Protein AF-0000000079810543 (afdb_homodimer)

Structure (mmCIF, N/CA/C/O backbone):
data_AF-0000000079810543-model_v1
#
loop_
_entity.id
_entity.type
_entity.pdbx_description
1 polymer 'Hemerythrin HHE cation binding domain-containing protein'
#
loop_
_atom_site.group_PDB
_atom_site.id
_atom_site.type_symbol
_atom_site.label_atom_id
_atom_site.label_alt_id
_atom_site.label_comp_id
_atom_site.label_asym_id
_atom_site.label_entity_id
_atom_site.label_seq_id
_atom_site.pdbx_PDB_ins_code
_atom_site.Cartn_x
_atom_site.Cartn_y
_atom_site.Cartn_z
_atom_site.occupancy
_atom_site.B_iso_or_equiv
_atom_site.auth_seq_id
_atom_site.auth_comp_id
_atom_site.auth_asym_id
_atom_site.auth_atom_id
_atom_site.pdbx_PDB_model_num
ATOM 1 N N . MET A 1 1 ? 8.133 -15.977 -40.5 1 25.75 1 MET A N 1
ATOM 2 C CA . MET A 1 1 ? 7.738 -16.891 -39.438 1 25.75 1 MET A CA 1
ATOM 3 C C . MET A 1 1 ? 7.184 -16.109 -38.25 1 25.75 1 MET A C 1
ATOM 5 O O . MET A 1 1 ? 7.871 -15.266 -37.688 1 25.75 1 MET A O 1
ATOM 9 N N . GLN A 1 2 ? 5.98 -15.594 -38.312 1 29 2 GLN A N 1
ATOM 10 C CA . GLN A 1 2 ? 5.312 -14.727 -37.344 1 29 2 GLN A CA 1
ATOM 11 C C . GLN A 1 2 ? 5.449 -15.266 -35.938 1 29 2 GLN A C 1
ATOM 13 O O . GLN A 1 2 ? 4.98 -16.375 -35.625 1 29 2 GLN A O 1
ATOM 18 N N . VAL A 1 3 ? 6.645 -15.227 -35.312 1 36.94 3 VAL A N 1
ATOM 19 C CA . VAL A 1 3 ? 6.832 -15.844 -34 1 36.94 3 VAL A CA 1
ATOM 20 C C . VAL A 1 3 ? 5.645 -15.508 -33.094 1 36.94 3 VAL A C 1
ATOM 22 O O . VAL A 1 3 ? 5.34 -14.336 -32.875 1 36.94 3 VAL A O 1
ATOM 25 N N . SER A 1 4 ? 4.465 -16.062 -33.344 1 38.56 4 SER A N 1
ATOM 26 C CA . SER A 1 4 ? 3.279 -15.969 -32.5 1 38.56 4 SER A CA 1
ATOM 27 C C . SER A 1 4 ? 3.662 -15.805 -31.031 1 38.56 4 SER A C 1
ATOM 29 O O . SER A 1 4 ? 4.199 -16.719 -30.406 1 38.56 4 SER A O 1
ATOM 31 N N . SER A 1 5 ? 4.219 -14.688 -30.688 1 40.81 5 SER A N 1
ATOM 32 C CA . SER A 1 5 ? 4.793 -14.453 -29.359 1 40.81 5 SER A CA 1
ATOM 33 C C . SER A 1 5 ? 3.826 -14.875 -28.266 1 40.81 5 SER A C 1
ATOM 35 O O . SER A 1 5 ? 2.775 -14.258 -28.078 1 40.81 5 SER A O 1
ATOM 37 N N . SER A 1 6 ? 3.17 -16.141 -28.234 1 45.88 6 SER A N 1
ATOM 38 C CA . SER A 1 6 ? 2.375 -16.781 -27.188 1 45.88 6 SER A CA 1
ATOM 39 C C . SER A 1 6 ? 2.602 -16.109 -25.828 1 45.88 6 SER A C 1
ATOM 41 O O . SER A 1 6 ? 3.744 -15.883 -25.438 1 45.88 6 SER A O 1
ATOM 43 N N . PRO A 1 7 ? 1.652 -15.391 -25.344 1 54.84 7 PRO A N 1
ATOM 44 C CA . PRO A 1 7 ? 1.904 -14.734 -24.047 1 54.84 7 PRO A CA 1
ATOM 45 C C . PRO A 1 7 ? 2.684 -15.625 -23.078 1 54.84 7 PRO A C 1
ATOM 47 O O . PRO A 1 7 ? 2.385 -16.812 -22.953 1 54.84 7 PRO A O 1
ATOM 50 N N . PRO A 1 8 ? 3.939 -15.281 -22.531 1 76.5 8 PRO A N 1
ATOM 51 C CA . PRO A 1 8 ? 4.934 -16.047 -21.781 1 76.5 8 PRO A CA 1
ATOM 52 C C . PRO A 1 8 ? 4.34 -16.766 -20.578 1 76.5 8 PRO A C 1
ATOM 54 O O . PRO A 1 8 ? 3.303 -16.344 -20.047 1 76.5 8 PRO A O 1
ATOM 57 N N . PHE A 1 9 ? 4.281 -18.188 -20.469 1 85.25 9 PHE A N 1
ATOM 58 C CA . PHE A 1 9 ? 3.863 -19.141 -19.453 1 85.25 9 PHE A CA 1
ATOM 59 C C . PHE A 1 9 ? 3.807 -18.469 -18.078 1 85.25 9 PHE A C 1
ATOM 61 O O . PHE A 1 9 ? 2.811 -18.578 -17.359 1 85.25 9 PHE A O 1
ATOM 68 N N . PHE A 1 10 ? 4.691 -17.609 -17.891 1 91.5 10 PHE A N 1
ATOM 69 C CA . PHE A 1 10 ? 4.746 -16.922 -16.594 1 91.5 10 PHE A CA 1
ATOM 70 C C . PHE A 1 10 ? 3.621 -15.906 -16.484 1 91.5 10 PHE A C 1
ATOM 72 O O . PHE A 1 10 ? 2.92 -15.859 -15.461 1 91.5 10 PHE A O 1
ATOM 79 N N . GLU A 1 11 ? 3.412 -15.109 -17.5 1 91.19 11 GLU A N 1
ATOM 80 C CA . GLU A 1 11 ? 2.42 -14.039 -17.469 1 91.19 11 GLU A CA 1
ATOM 81 C C . GLU A 1 11 ? 1.011 -14.594 -17.281 1 91.19 11 GLU A C 1
ATOM 83 O O . GLU A 1 11 ? 0.208 -14.039 -16.531 1 91.19 11 GLU A O 1
ATOM 88 N N . HIS A 1 12 ? 0.792 -15.68 -17.922 1 90.5 12 HIS A N 1
ATOM 89 C CA . HIS A 1 12 ? -0.523 -16.297 -17.797 1 90.5 12 HIS A CA 1
ATOM 90 C C . HIS A 1 12 ? -0.781 -16.797 -16.375 1 90.5 12 HIS A C 1
ATOM 92 O O . HIS A 1 12 ? -1.847 -16.531 -15.82 1 90.5 12 HIS A O 1
ATOM 98 N N . GLN A 1 13 ? 0.194 -17.453 -15.867 1 92.62 13 GLN A N 1
ATOM 99 C CA . GLN A 1 13 ? 0.07 -17.953 -14.5 1 92.62 13 GLN A CA 1
ATOM 100 C C . GLN A 1 13 ? -0.089 -16.797 -13.516 1 92.62 13 GLN A C 1
ATOM 102 O O . GLN A 1 13 ? -0.935 -16.844 -12.617 1 92.62 13 GLN A O 1
ATOM 107 N N . HIS A 1 14 ? 0.666 -15.773 -13.703 1 96.88 14 HIS A N 1
ATOM 108 C CA . HIS A 1 14 ? 0.63 -14.641 -12.781 1 96.88 14 HIS A CA 1
ATOM 109 C C . HIS A 1 14 ? -0.689 -13.883 -12.891 1 96.88 14 HIS A C 1
ATOM 111 O O . HIS A 1 14 ? -1.229 -13.422 -11.883 1 96.88 14 HIS A O 1
ATOM 117 N N . GLU A 1 15 ? -1.199 -13.75 -14.102 1 95.12 15 GLU A N 1
ATOM 118 C CA . GLU A 1 15 ? -2.486 -13.086 -14.297 1 95.12 15 GLU A CA 1
ATOM 119 C C . GLU A 1 15 ? -3.6 -13.812 -13.547 1 95.12 15 GLU A C 1
ATOM 121 O O . GLU A 1 15 ? -4.473 -13.18 -12.953 1 95.12 15 GLU A O 1
ATOM 126 N N . ARG A 1 16 ? -3.57 -15.102 -13.602 1 95.19 16 ARG A N 1
ATOM 127 C CA . ARG A 1 16 ? -4.57 -15.906 -12.898 1 95.19 16 ARG A CA 1
ATOM 128 C C . ARG A 1 16 ? -4.469 -15.711 -11.391 1 95.19 16 ARG A C 1
ATOM 130 O O . ARG A 1 16 ? -5.48 -15.508 -10.719 1 95.19 16 ARG A O 1
ATOM 137 N N . LEU A 1 17 ? -3.293 -15.781 -10.875 1 97.88 17 LEU A N 1
ATOM 138 C CA . LEU A 1 17 ? -3.076 -15.602 -9.445 1 97.88 17 LEU A CA 1
ATOM 139 C C . LEU A 1 17 ? -3.486 -14.203 -9.008 1 97.88 17 LEU A C 1
ATOM 141 O O . LEU A 1 17 ? -4.098 -14.031 -7.949 1 97.88 17 LEU A O 1
ATOM 145 N N . GLU A 1 18 ? -3.129 -13.227 -9.852 1 97.69 18 GLU A N 1
ATOM 146 C CA . GLU A 1 18 ? -3.482 -11.844 -9.539 1 97.69 18 GLU A CA 1
ATOM 147 C C . GLU A 1 18 ? -4.996 -11.656 -9.516 1 97.69 18 GLU A C 1
ATOM 149 O O . GLU A 1 18 ? 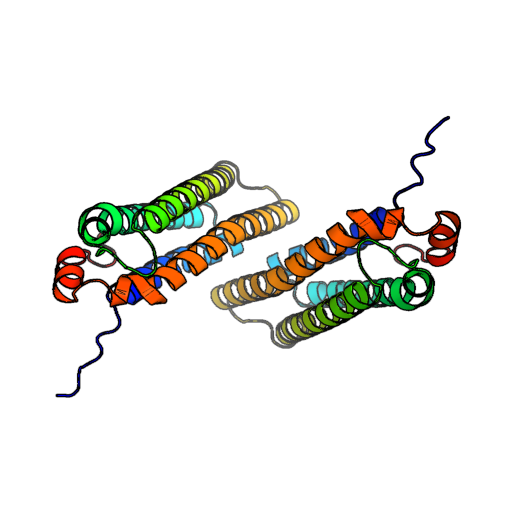-5.527 -10.945 -8.664 1 97.69 18 GLU A O 1
ATOM 154 N N . ALA A 1 19 ? -5.691 -12.281 -10.43 1 97.94 19 ALA A N 1
ATOM 155 C CA . ALA A 1 19 ? -7.148 -12.172 -10.492 1 97.94 19 ALA A CA 1
ATOM 156 C C . ALA A 1 19 ? -7.797 -12.805 -9.266 1 97.94 19 ALA A C 1
ATOM 158 O O . ALA A 1 19 ? -8.781 -12.281 -8.734 1 97.94 19 ALA A O 1
ATOM 159 N N . GLN A 1 20 ? -7.277 -13.938 -8.828 1 98.44 20 GLN A N 1
ATOM 160 C CA . GLN A 1 20 ? -7.785 -14.602 -7.633 1 98.44 20 GLN A CA 1
ATOM 161 C C . GLN A 1 20 ? -7.613 -13.727 -6.395 1 98.44 20 GLN A C 1
ATOM 163 O O . GLN A 1 20 ? -8.539 -13.586 -5.594 1 98.44 20 GLN A O 1
ATOM 168 N N . LEU A 1 21 ? -6.43 -13.156 -6.285 1 98.75 21 LEU A N 1
ATOM 169 C CA . LEU A 1 21 ? -6.172 -12.297 -5.137 1 98.75 21 LEU A CA 1
ATOM 170 C C . LEU A 1 21 ? -7.059 -11.055 -5.176 1 98.75 21 LEU A C 1
ATOM 172 O O . LEU A 1 21 ? -7.562 -10.617 -4.141 1 98.75 21 LEU A O 1
ATOM 176 N N . HIS A 1 22 ? -7.223 -10.531 -6.367 1 98.56 22 HIS A N 1
ATOM 177 C CA . HIS A 1 22 ? -8.086 -9.367 -6.535 1 98.56 22 HIS A CA 1
ATOM 178 C C . HIS A 1 22 ? -9.523 -9.688 -6.113 1 98.56 22 HIS A C 1
ATOM 180 O O . HIS A 1 22 ? -10.164 -8.883 -5.434 1 98.56 22 HIS A O 1
ATOM 186 N N . ALA A 1 23 ? -10.023 -10.844 -6.484 1 98.69 23 ALA A N 1
ATOM 187 C CA . ALA A 1 23 ? -11.367 -11.25 -6.098 1 98.69 23 ALA A CA 1
ATOM 188 C C . ALA A 1 23 ? -11.5 -11.367 -4.582 1 98.69 23 ALA A C 1
ATOM 190 O O . ALA A 1 23 ? -12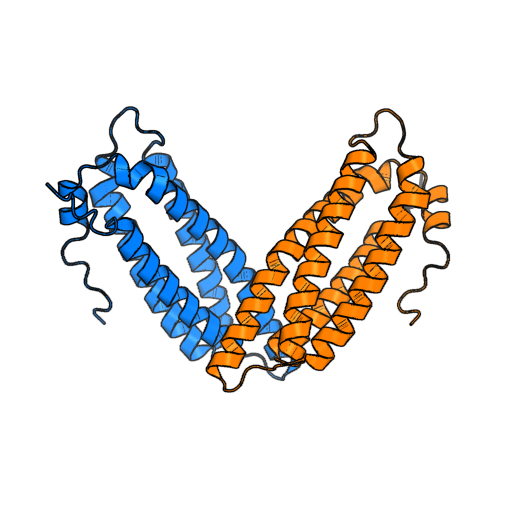.516 -10.977 -4.004 1 98.69 23 ALA A O 1
ATOM 191 N N . HIS A 1 24 ? -10.5 -11.906 -3.98 1 98.88 24 HIS A N 1
ATOM 192 C CA . HIS A 1 24 ? -10.453 -11.953 -2.523 1 98.88 24 HIS A CA 1
ATOM 193 C C . HIS A 1 24 ? -10.539 -10.555 -1.925 1 98.88 24 HIS A C 1
ATOM 195 O O . HIS A 1 24 ? -11.312 -10.32 -0.992 1 98.88 24 HIS A O 1
ATOM 201 N N . LEU A 1 25 ? -9.797 -9.625 -2.434 1 98.88 25 LEU A N 1
ATOM 202 C CA . LEU A 1 25 ? -9.75 -8.273 -1.879 1 98.88 25 LEU A CA 1
ATOM 203 C C . LEU A 1 25 ? -11.102 -7.582 -2.02 1 98.88 25 LEU A C 1
ATOM 205 O O . LEU A 1 25 ? -11.508 -6.816 -1.141 1 98.88 25 LEU A O 1
ATOM 209 N N . LEU A 1 26 ? -11.758 -7.879 -3.092 1 98.81 26 LEU A N 1
ATOM 210 C CA . LEU A 1 26 ? -13.094 -7.309 -3.256 1 98.81 26 LEU A CA 1
ATOM 211 C C . LEU A 1 26 ? -14.047 -7.844 -2.191 1 98.81 26 LEU A C 1
ATOM 213 O O . LEU A 1 26 ? -14.906 -7.109 -1.695 1 98.81 26 LEU A O 1
ATOM 217 N N . ASP A 1 27 ? -13.898 -9.102 -1.858 1 98.81 27 ASP A N 1
ATOM 218 C CA . ASP A 1 27 ? -14.703 -9.648 -0.772 1 98.81 27 ASP A CA 1
ATOM 219 C C . ASP A 1 27 ? -14.359 -8.992 0.56 1 98.81 27 ASP A C 1
ATOM 221 O O . ASP A 1 27 ? -15.234 -8.758 1.391 1 98.81 27 ASP A O 1
ATOM 225 N N . VAL A 1 28 ? -13.062 -8.703 0.808 1 98.81 28 VAL A N 1
ATOM 226 C CA . VAL A 1 28 ? -12.641 -8.016 2.02 1 98.81 28 VAL A CA 1
ATOM 227 C C . VAL A 1 28 ? -13.312 -6.648 2.098 1 98.81 28 VAL A C 1
ATOM 229 O O . VAL A 1 28 ? -13.859 -6.273 3.141 1 98.81 28 VAL A O 1
ATOM 232 N N . VAL A 1 29 ? -13.305 -5.918 0.991 1 98.62 29 VAL A N 1
ATOM 233 C CA . VAL A 1 29 ? -13.906 -4.594 0.944 1 98.62 29 VAL A CA 1
ATOM 234 C C . VAL A 1 29 ? -15.375 -4.68 1.359 1 98.62 29 VAL A C 1
ATOM 236 O O . VAL A 1 29 ? -15.875 -3.814 2.08 1 98.62 29 VAL A O 1
ATOM 239 N N . GLY A 1 30 ? -16.016 -5.734 0.937 1 98 30 GLY A N 1
ATOM 240 C CA . GLY A 1 30 ? -17.406 -5.934 1.265 1 98 30 GLY A CA 1
ATOM 241 C C . GLY A 1 30 ? -17.625 -6.488 2.66 1 98 30 GLY A C 1
ATOM 242 O O . GLY A 1 30 ? -18.766 -6.711 3.078 1 98 30 GLY A O 1
ATOM 243 N N . ALA A 1 31 ? -16.578 -6.793 3.361 1 97.94 31 ALA A N 1
ATOM 244 C CA . ALA A 1 31 ? -16.594 -7.395 4.691 1 97.94 31 ALA A CA 1
ATOM 245 C C . ALA A 1 31 ? -17.234 -8.781 4.66 1 97.94 31 ALA A C 1
ATOM 247 O O . ALA A 1 31 ? -17.906 -9.18 5.609 1 97.94 31 ALA A O 1
ATOM 248 N N . ASP A 1 32 ? -17.172 -9.422 3.514 1 97.94 32 ASP A N 1
ATOM 249 C CA . ASP A 1 32 ? -17.547 -10.828 3.383 1 97.94 32 ASP A CA 1
ATOM 250 C C . ASP A 1 32 ? -16.391 -11.75 3.766 1 97.94 32 ASP A C 1
ATOM 252 O O . ASP A 1 32 ? -15.812 -12.414 2.906 1 97.94 32 ASP A O 1
ATOM 256 N N . PHE A 1 33 ? -16.188 -11.852 5.062 1 98.44 33 PHE A N 1
ATOM 257 C CA . PHE A 1 33 ? -14.938 -12.438 5.543 1 98.44 33 PHE A CA 1
ATOM 258 C C . PHE A 1 33 ? -14.914 -13.938 5.297 1 98.44 33 PHE A C 1
ATOM 260 O O . PHE A 1 33 ? -13.852 -14.516 5.047 1 98.44 33 PHE A O 1
ATOM 267 N N . ASP A 1 34 ? -16.078 -14.602 5.332 1 98.5 34 ASP A N 1
ATOM 268 C CA . ASP A 1 34 ? -16.094 -16.031 5.035 1 98.5 34 ASP A CA 1
ATOM 269 C C . ASP A 1 34 ? -15.719 -16.297 3.58 1 98.5 34 ASP A C 1
ATOM 271 O O . ASP A 1 34 ? -14.852 -17.141 3.305 1 98.5 34 ASP A O 1
ATOM 275 N N . SER A 1 35 ? -16.391 -15.609 2.686 1 98.62 35 SER A N 1
ATOM 276 C CA . SER A 1 35 ? -16.062 -15.75 1.269 1 98.62 35 SER A CA 1
ATOM 277 C C . SER A 1 35 ? -14.625 -15.336 0.982 1 98.62 35 SER A C 1
ATOM 279 O O . SER A 1 35 ? -13.938 -15.977 0.192 1 98.62 35 SER A O 1
ATOM 281 N N . ALA A 1 36 ? -14.172 -14.227 1.637 1 98.88 36 ALA A N 1
ATOM 282 C CA . ALA A 1 36 ? -12.797 -13.766 1.477 1 98.88 36 ALA A CA 1
ATOM 283 C C . ALA A 1 36 ? -11.805 -14.852 1.876 1 98.88 36 ALA A C 1
ATOM 285 O O . ALA A 1 36 ? -10.805 -15.07 1.188 1 98.88 36 ALA A O 1
ATOM 286 N N . LEU A 1 37 ? -12.117 -15.5 2.967 1 98.88 37 LEU A N 1
ATOM 287 C CA . LEU A 1 37 ? -11.242 -16.562 3.449 1 98.88 37 LEU A CA 1
ATOM 288 C C . LEU A 1 37 ? -11.195 -17.719 2.461 1 98.88 37 LEU A C 1
ATOM 290 O O . LEU A 1 37 ? -10.117 -18.25 2.158 1 98.88 37 LEU A O 1
ATOM 294 N N . GLN A 1 38 ? -12.305 -18.141 1.958 1 98.88 38 GLN A N 1
ATOM 295 C CA . GLN A 1 38 ? -12.367 -19.25 1.003 1 98.88 38 GLN A CA 1
ATOM 296 C C . GLN A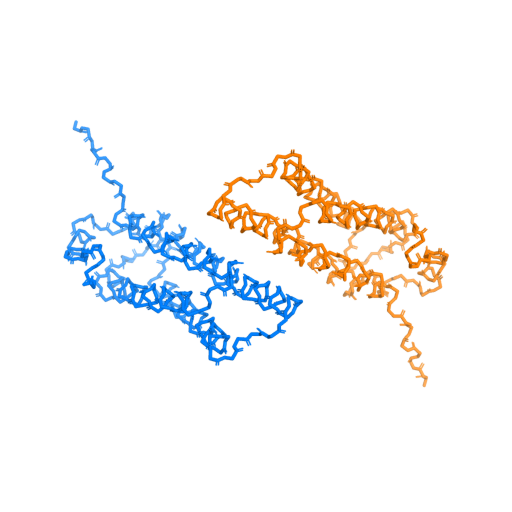 1 38 ? -11.555 -18.938 -0.249 1 98.88 38 GLN A C 1
ATOM 298 O O . GLN A 1 38 ? -10.773 -19.766 -0.707 1 98.88 38 GLN A O 1
ATOM 303 N N . ARG A 1 39 ? -11.727 -17.781 -0.753 1 98.81 39 ARG A N 1
ATOM 304 C CA . ARG A 1 39 ? -11 -17.391 -1.955 1 98.81 39 ARG A CA 1
ATOM 305 C C . ARG A 1 39 ? -9.5 -17.297 -1.686 1 98.81 39 ARG A C 1
ATOM 307 O O . ARG A 1 39 ? -8.695 -17.688 -2.527 1 98.81 39 ARG A O 1
ATOM 314 N N . LEU A 1 40 ? -9.172 -16.766 -0.507 1 98.88 40 LEU A N 1
ATOM 315 C CA . LEU A 1 40 ? -7.758 -16.641 -0.165 1 98.88 40 LEU A CA 1
ATOM 316 C C . LEU A 1 40 ? -7.102 -18.016 -0.036 1 98.88 40 LEU A C 1
ATOM 318 O O . LEU A 1 40 ? -5.965 -18.203 -0.47 1 98.88 40 LEU A O 1
ATOM 322 N N . GLN A 1 41 ? -7.797 -18.906 0.538 1 98.88 41 GLN A N 1
ATOM 323 C CA . GLN A 1 41 ? -7.277 -20.266 0.687 1 98.88 41 GLN A CA 1
ATOM 324 C C . GLN A 1 41 ? -7.043 -20.922 -0.673 1 98.88 41 GLN A C 1
ATOM 326 O O . GLN A 1 41 ? -6.039 -21.609 -0.874 1 98.88 41 GLN A O 1
ATOM 331 N N . ARG A 1 42 ? -7.977 -20.719 -1.552 1 98.62 42 ARG A N 1
ATOM 332 C CA . ARG A 1 42 ? -7.789 -21.234 -2.906 1 98.62 42 ARG A CA 1
ATOM 333 C C . ARG A 1 42 ? -6.586 -20.578 -3.576 1 98.62 42 ARG A C 1
ATOM 335 O O . ARG A 1 42 ? -5.762 -21.266 -4.188 1 98.62 42 ARG A O 1
ATOM 342 N N . TRP A 1 43 ? -6.492 -19.266 -3.514 1 98.75 43 TRP A N 1
ATOM 343 C CA . TRP A 1 43 ? -5.352 -18.531 -4.055 1 98.75 43 TRP A CA 1
ATOM 344 C C . TRP A 1 43 ? -4.043 -19.062 -3.48 1 98.75 43 TRP A C 1
ATOM 346 O O . TRP A 1 43 ? -3.076 -19.266 -4.215 1 98.75 43 TRP A O 1
ATOM 356 N N . ARG A 1 44 ? -4 -19.25 -2.146 1 98.81 44 ARG A N 1
ATOM 357 C CA . ARG A 1 44 ? -2.787 -19.719 -1.484 1 98.81 44 ARG A CA 1
ATOM 358 C C . ARG A 1 44 ? -2.381 -21.094 -1.999 1 98.81 44 ARG A C 1
ATOM 360 O O . ARG A 1 44 ? -1.193 -21.375 -2.178 1 98.81 44 ARG A O 1
ATOM 367 N N . ALA A 1 45 ? -3.35 -21.969 -2.166 1 98.44 45 ALA A N 1
ATOM 368 C CA . ALA A 1 45 ? -3.074 -23.297 -2.711 1 98.44 45 ALA A CA 1
ATOM 369 C C . ALA A 1 45 ? -2.504 -23.203 -4.121 1 98.44 45 ALA A C 1
ATOM 371 O O . ALA A 1 45 ? -1.524 -23.875 -4.449 1 98.44 45 ALA A O 1
ATOM 372 N N . ASP A 1 46 ? -3.104 -22.375 -4.914 1 97.56 46 ASP A N 1
ATOM 373 C CA . ASP A 1 46 ? -2.631 -22.188 -6.285 1 97.56 46 ASP A CA 1
ATOM 374 C C . ASP A 1 46 ? -1.237 -21.562 -6.305 1 97.56 46 ASP A C 1
ATOM 376 O O . ASP A 1 46 ? -0.396 -21.922 -7.125 1 97.56 46 ASP A O 1
ATOM 380 N N . LEU A 1 47 ? -0.993 -20.609 -5.414 1 98.25 47 LEU A N 1
ATOM 381 C CA . LEU A 1 47 ? 0.323 -20 -5.293 1 98.25 47 LEU A CA 1
ATOM 382 C C . LEU A 1 47 ? 1.373 -21.031 -4.895 1 98.25 47 LEU A C 1
ATOM 384 O O . LEU A 1 47 ? 2.479 -21.031 -5.441 1 98.25 47 LEU A O 1
ATOM 388 N N . ALA A 1 48 ? 1.027 -21.844 -3.975 1 98.06 48 ALA A N 1
ATOM 389 C CA . ALA A 1 48 ? 1.947 -22.891 -3.535 1 98.06 48 ALA A CA 1
ATOM 390 C C . ALA A 1 48 ? 2.301 -23.828 -4.688 1 98.06 48 ALA A C 1
ATOM 392 O O . ALA A 1 48 ? 3.463 -24.219 -4.852 1 98.06 48 ALA A O 1
ATOM 393 N N . GLN A 1 49 ? 1.31 -24.203 -5.426 1 97.06 49 GLN A N 1
ATOM 394 C CA . GLN A 1 49 ? 1.555 -25.047 -6.59 1 97.06 49 GLN A CA 1
ATOM 395 C C . GLN A 1 49 ? 2.447 -24.344 -7.605 1 97.06 49 GLN A C 1
ATOM 397 O O . GLN A 1 49 ? 3.371 -24.953 -8.156 1 97.06 49 GLN A O 1
ATOM 402 N N . HIS A 1 50 ? 2.189 -23.047 -7.871 1 97.69 50 HIS A N 1
ATOM 403 C CA . HIS A 1 50 ? 3 -22.234 -8.773 1 97.69 50 HIS A CA 1
ATOM 404 C C . HIS A 1 50 ? 4.457 -22.219 -8.328 1 97.69 50 HIS A C 1
ATOM 406 O O . HIS A 1 50 ? 5.359 -22.469 -9.133 1 97.69 50 HIS A O 1
ATOM 412 N N . ILE A 1 51 ? 4.68 -21.953 -7.094 1 98.19 51 ILE A N 1
ATOM 413 C CA . ILE A 1 51 ? 6.023 -21.875 -6.523 1 98.19 51 ILE A CA 1
ATOM 414 C C . ILE A 1 51 ? 6.711 -23.234 -6.621 1 98.19 51 ILE A C 1
ATOM 416 O O . ILE A 1 51 ? 7.887 -23.312 -6.988 1 98.19 51 ILE A O 1
ATOM 420 N N . GLU A 1 52 ? 5.984 -24.281 -6.32 1 97.69 52 GLU A N 1
ATOM 421 C CA . GLU A 1 52 ? 6.547 -25.625 -6.375 1 97.69 52 GLU A CA 1
ATOM 422 C C . GLU A 1 52 ? 7.016 -25.969 -7.785 1 97.69 52 GLU A C 1
ATOM 424 O O . GLU A 1 52 ? 8.109 -26.516 -7.965 1 97.69 52 GLU A O 1
ATOM 429 N N . ILE A 1 53 ? 6.238 -25.672 -8.719 1 97.19 53 ILE A N 1
ATOM 430 C CA . ILE A 1 53 ? 6.582 -25.953 -10.109 1 97.19 53 ILE A CA 1
ATOM 431 C C . ILE A 1 53 ? 7.844 -25.188 -10.5 1 97.19 53 ILE A C 1
ATOM 433 O O . ILE A 1 53 ? 8.781 -25.766 -11.062 1 97.19 53 ILE A O 1
ATOM 437 N N . GLU A 1 54 ? 7.891 -23.953 -10.164 1 97.81 54 GLU A N 1
ATOM 438 C CA . GLU A 1 54 ? 9.078 -23.156 -10.484 1 97.81 54 GLU A CA 1
ATOM 439 C C . GLU A 1 54 ? 10.312 -23.719 -9.781 1 97.81 54 GLU A C 1
ATOM 441 O O . GLU A 1 54 ? 11.367 -23.875 -10.398 1 97.81 54 GLU A O 1
ATOM 446 N N . ASN A 1 55 ? 10.172 -23.984 -8.516 1 98.25 55 ASN A N 1
ATOM 447 C CA . ASN A 1 55 ? 11.289 -24.406 -7.688 1 98.25 55 ASN A CA 1
ATOM 448 C C . ASN A 1 55 ? 11.859 -25.75 -8.148 1 98.25 55 ASN A C 1
ATOM 450 O O . ASN A 1 55 ? 13.07 -25.969 -8.102 1 98.25 55 ASN A O 1
ATOM 454 N N . THR A 1 56 ? 11.008 -26.625 -8.641 1 97.81 56 THR A N 1
ATOM 455 C CA . THR A 1 56 ? 11.445 -28 -8.859 1 97.81 56 THR A CA 1
ATOM 456 C C . THR A 1 56 ? 11.648 -28.266 -10.352 1 97.81 56 THR A C 1
ATOM 458 O O . THR A 1 56 ? 12.484 -29.094 -10.727 1 97.81 56 THR A O 1
ATOM 461 N N . ARG A 1 57 ? 10.938 -27.547 -11.18 1 96.81 57 ARG A N 1
ATOM 462 C CA . ARG A 1 57 ? 10.961 -27.891 -12.602 1 96.81 57 ARG A CA 1
ATOM 463 C C . ARG A 1 57 ? 11.656 -26.812 -13.422 1 96.81 57 ARG A C 1
ATOM 465 O O . ARG A 1 57 ? 12.07 -27.062 -14.555 1 96.81 57 ARG A O 1
ATOM 472 N N . LEU A 1 58 ? 11.852 -25.641 -12.922 1 96.94 58 LEU A N 1
ATOM 473 C CA . LEU A 1 58 ? 12.398 -24.547 -13.727 1 96.94 58 LEU A CA 1
ATOM 474 C C . LEU A 1 58 ? 13.719 -24.047 -13.141 1 96.94 58 LEU A C 1
ATOM 476 O O . LEU A 1 58 ? 14.742 -24.047 -13.828 1 96.94 58 LEU A O 1
ATOM 480 N N . LEU A 1 59 ? 13.766 -23.75 -11.883 1 97.88 59 LEU A N 1
ATOM 481 C CA . LEU A 1 59 ? 14.898 -23.062 -11.266 1 97.88 59 LEU A CA 1
ATOM 482 C C . LEU A 1 59 ? 16.156 -23.938 -11.328 1 97.88 59 LEU A C 1
ATOM 484 O O . LEU A 1 59 ? 17.266 -23.422 -11.477 1 97.88 59 LEU A O 1
ATOM 488 N N . PRO A 1 60 ? 16.062 -25.297 -11.266 1 97.88 60 PRO A N 1
ATOM 489 C CA . PRO A 1 60 ? 17.266 -26.125 -11.383 1 97.88 60 PRO A CA 1
ATOM 490 C C . PRO A 1 60 ? 17.953 -25.969 -12.734 1 97.88 60 PRO A C 1
ATOM 492 O O . PRO A 1 60 ? 19.109 -26.375 -12.891 1 97.88 60 PRO A O 1
ATOM 495 N N . HIS A 1 61 ? 17.328 -25.375 -13.703 1 96.81 61 HIS A N 1
ATOM 496 C CA . HIS A 1 61 ? 17.875 -25.281 -15.055 1 96.81 61 HIS A CA 1
ATOM 497 C C . HIS A 1 61 ? 18.359 -23.875 -15.367 1 96.81 61 HIS A C 1
ATOM 499 O O . HIS A 1 61 ? 18.703 -23.562 -16.516 1 96.81 61 HIS A O 1
ATOM 505 N N . VAL A 1 62 ? 18.359 -22.984 -14.383 1 96.5 62 VAL A N 1
ATOM 506 C CA . VAL A 1 62 ? 18.922 -21.656 -14.578 1 96.5 62 VAL A CA 1
ATOM 507 C C . VAL A 1 62 ? 20.391 -21.766 -14.938 1 96.5 62 VAL A C 1
ATOM 509 O O . VAL A 1 62 ? 21.172 -22.359 -14.195 1 96.5 62 VAL A O 1
ATOM 512 N N . PRO A 1 63 ? 20.719 -21.297 -16.047 1 95 63 PRO A N 1
ATOM 513 C CA . PRO A 1 63 ? 22.109 -21.469 -16.484 1 95 63 PRO A CA 1
ATOM 514 C C . PRO A 1 63 ? 23.094 -20.641 -15.672 1 95 63 PRO A C 1
ATOM 516 O O . PRO A 1 63 ? 22.703 -19.641 -15.062 1 95 63 PRO A O 1
ATOM 519 N N . PRO A 1 64 ? 24.281 -21.219 -15.836 1 91.88 64 PRO A N 1
ATOM 520 C CA . PRO A 1 64 ? 25.328 -20.359 -15.266 1 91.88 64 PRO A CA 1
ATOM 521 C C . PRO A 1 64 ? 25.406 -19 -15.977 1 91.88 64 PRO A C 1
ATOM 523 O O . PRO A 1 64 ? 25.219 -18.922 -17.188 1 91.88 64 PRO A O 1
ATOM 526 N N . GLY A 1 65 ? 25.5 -17.859 -15.344 1 93.25 65 GLY A N 1
ATOM 527 C CA . GLY A 1 65 ? 25.625 -16.547 -15.938 1 93.25 65 GLY A CA 1
ATOM 528 C C . GLY A 1 65 ? 24.297 -15.805 -16.016 1 93.25 65 GLY A C 1
ATOM 529 O O . GLY A 1 65 ? 24.25 -14.68 -16.516 1 93.25 65 GLY A O 1
ATOM 530 N N . ALA A 1 66 ? 23.297 -16.562 -15.688 1 94.5 66 ALA A N 1
ATOM 531 C CA . ALA A 1 66 ? 22 -15.891 -15.672 1 94.5 66 ALA A CA 1
ATOM 532 C C . ALA A 1 66 ? 22.078 -14.57 -14.922 1 94.5 66 ALA A C 1
ATOM 534 O O . ALA A 1 66 ? 22.953 -14.375 -14.078 1 94.5 66 ALA A O 1
ATOM 535 N N . ARG A 1 67 ? 21.172 -13.641 -15.25 1 95.56 67 ARG A N 1
ATOM 536 C CA . ARG A 1 67 ? 21.125 -12.336 -14.602 1 95.56 67 ARG A CA 1
ATOM 537 C C . ARG A 1 67 ? 21.031 -12.477 -13.086 1 95.56 67 ARG A C 1
ATOM 539 O O . ARG A 1 67 ? 21.688 -11.727 -12.352 1 95.56 67 ARG A O 1
ATOM 546 N N . TRP A 1 68 ? 20.125 -13.414 -12.609 1 96.5 68 TRP A N 1
ATOM 547 C CA . TRP A 1 68 ? 20.016 -13.758 -11.195 1 96.5 68 TRP A CA 1
ATOM 548 C C . TRP A 1 68 ? 20.156 -15.258 -10.992 1 96.5 68 TRP A C 1
ATOM 550 O O . TRP A 1 68 ? 19.641 -16.062 -11.781 1 96.5 68 TRP A O 1
ATOM 560 N N . ALA A 1 69 ? 20.828 -15.562 -9.898 1 96.19 69 ALA A N 1
ATOM 561 C CA . ALA A 1 69 ? 20.969 -16.969 -9.516 1 96.19 69 ALA A CA 1
ATOM 562 C C . ALA A 1 69 ? 19.656 -17.531 -9.023 1 96.19 69 ALA A C 1
ATOM 564 O O . ALA A 1 69 ? 18.797 -16.797 -8.523 1 96.19 69 ALA A O 1
ATOM 565 N N . ALA A 1 70 ? 19.469 -18.859 -9.117 1 97.12 70 ALA A N 1
ATOM 566 C CA . ALA A 1 70 ? 18.266 -19.547 -8.672 1 97.12 70 ALA A CA 1
ATOM 567 C C . ALA A 1 70 ? 17.953 -19.219 -7.215 1 97.12 70 ALA A C 1
ATOM 569 O O . ALA A 1 70 ? 16.781 -19.125 -6.832 1 97.12 70 ALA A O 1
ATOM 570 N N . ARG A 1 71 ? 19 -19.047 -6.453 1 97.25 71 ARG A N 1
ATOM 571 C CA . ARG A 1 71 ? 18.844 -18.812 -5.02 1 97.25 71 ARG A CA 1
ATOM 572 C C . ARG A 1 71 ? 18.062 -17.547 -4.75 1 97.25 71 ARG A C 1
ATOM 574 O O . ARG A 1 71 ? 17.344 -17.438 -3.75 1 97.25 71 ARG A O 1
ATOM 581 N N . VAL A 1 72 ? 18.141 -16.547 -5.613 1 97.56 72 VAL A N 1
ATOM 582 C CA . VAL A 1 72 ? 17.422 -15.297 -5.449 1 97.56 72 VAL A CA 1
ATOM 583 C C . VAL A 1 72 ? 15.922 -15.547 -5.512 1 97.56 72 VAL A C 1
ATOM 585 O O . VAL A 1 72 ? 15.164 -15.062 -4.668 1 97.56 72 VAL A O 1
ATOM 588 N N . TYR A 1 73 ? 15.484 -16.375 -6.43 1 98.12 73 TYR A N 1
ATOM 589 C CA . TYR A 1 73 ? 14.07 -16.703 -6.586 1 98.12 73 TYR A CA 1
ATOM 590 C C . TYR A 1 73 ? 13.578 -17.547 -5.422 1 98.12 73 TYR A C 1
ATOM 592 O O . TYR A 1 73 ? 12.469 -17.344 -4.922 1 98.12 73 TYR A O 1
ATOM 600 N N . LEU A 1 74 ? 14.422 -18.406 -5 1 98.44 74 LEU A N 1
ATOM 601 C CA . LEU A 1 74 ? 14.047 -19.281 -3.895 1 98.44 74 LEU A CA 1
ATOM 602 C C . LEU A 1 74 ? 13.82 -18.484 -2.617 1 98.44 74 LEU A C 1
ATOM 604 O O . LEU A 1 74 ? 12.844 -18.719 -1.901 1 98.44 74 LEU A O 1
ATOM 608 N N . VAL A 1 75 ? 14.688 -17.531 -2.369 1 98.44 75 VAL A N 1
ATOM 609 C CA . VAL A 1 75 ? 14.562 -16.703 -1.181 1 98.44 75 VAL A CA 1
ATOM 610 C C . VAL A 1 75 ? 13.305 -15.844 -1.276 1 98.44 75 VAL A C 1
ATOM 612 O O . VAL A 1 75 ? 12.578 -15.688 -0.291 1 98.44 75 VAL A O 1
ATOM 615 N N . GLU A 1 76 ? 13.062 -15.352 -2.459 1 98.5 76 GLU A N 1
ATOM 616 C CA . GLU A 1 76 ? 11.859 -14.555 -2.658 1 98.5 76 GLU A CA 1
ATOM 617 C C . GLU A 1 76 ? 10.602 -15.398 -2.504 1 98.5 76 GLU A C 1
ATOM 619 O O . GLU A 1 76 ? 9.609 -14.945 -1.929 1 98.5 76 GLU A O 1
ATOM 624 N N . HIS A 1 77 ? 10.625 -16.594 -3.041 1 98.88 77 HIS A N 1
ATOM 625 C CA . HIS A 1 77 ? 9.5 -17.5 -2.879 1 98.88 77 HIS A CA 1
ATOM 626 C C . HIS A 1 77 ? 9.219 -17.781 -1.406 1 98.88 77 HIS A C 1
ATOM 628 O O . HIS A 1 77 ? 8.062 -17.797 -0.98 1 98.88 77 HIS A O 1
ATOM 634 N N . ASP A 1 78 ? 10.281 -17.969 -0.648 1 98.62 78 ASP A N 1
ATOM 635 C CA . ASP A 1 78 ? 10.133 -18.203 0.785 1 98.62 78 ASP A CA 1
ATOM 636 C C . ASP A 1 78 ? 9.484 -17 1.473 1 98.62 78 ASP A C 1
ATOM 638 O O . ASP A 1 78 ? 8.586 -17.172 2.299 1 98.62 78 ASP A O 1
ATOM 642 N N . ARG A 1 79 ? 9.93 -15.844 1.142 1 98.19 79 ARG A N 1
ATOM 643 C CA . ARG A 1 79 ? 9.391 -14.617 1.722 1 98.19 79 ARG A CA 1
ATOM 644 C C . ARG A 1 79 ? 7.922 -14.445 1.357 1 98.19 79 ARG A C 1
ATOM 646 O O . ARG A 1 79 ? 7.109 -14.062 2.203 1 98.19 79 ARG A O 1
ATOM 653 N N . ILE A 1 80 ? 7.582 -14.688 0.124 1 98.81 80 ILE A N 1
ATOM 654 C CA . ILE A 1 80 ? 6.207 -14.578 -0.353 1 98.81 80 ILE A CA 1
ATOM 655 C C . ILE A 1 80 ? 5.316 -15.555 0.407 1 98.81 80 ILE A C 1
ATOM 657 O O . ILE A 1 80 ? 4.234 -15.188 0.868 1 98.81 80 ILE A O 1
ATOM 661 N N . ALA A 1 81 ? 5.77 -16.781 0.565 1 98.69 81 ALA A N 1
ATOM 662 C CA . ALA A 1 81 ? 5.004 -17.781 1.288 1 98.69 81 ALA A CA 1
ATOM 663 C C . ALA A 1 81 ? 4.77 -17.359 2.736 1 98.69 81 ALA A C 1
ATOM 665 O O . ALA A 1 81 ? 3.662 -17.516 3.26 1 98.69 81 ALA A O 1
ATOM 666 N N . LEU A 1 82 ? 5.816 -16.859 3.322 1 98.5 82 LEU A N 1
ATOM 667 C CA . LEU A 1 82 ? 5.715 -16.406 4.707 1 98.5 82 LEU A CA 1
ATOM 668 C C . LEU A 1 82 ? 4.688 -15.289 4.84 1 98.5 82 LEU A C 1
ATOM 670 O O . LEU A 1 82 ? 3.811 -15.344 5.707 1 98.5 82 LEU A O 1
ATOM 674 N N . LEU A 1 83 ? 4.77 -14.273 4.016 1 98.56 83 LEU A N 1
ATOM 675 C CA . LEU A 1 83 ? 3.848 -13.141 4.055 1 98.56 83 LEU A CA 1
ATOM 676 C C . LEU A 1 83 ? 2.422 -13.586 3.746 1 98.56 83 LEU A C 1
ATOM 678 O O . LEU A 1 83 ? 1.468 -13.102 4.352 1 98.56 83 LEU A O 1
ATOM 682 N N . ALA A 1 84 ? 2.248 -14.477 2.793 1 98.81 84 ALA A N 1
ATOM 683 C CA . ALA A 1 84 ? 0.931 -15.008 2.453 1 98.81 84 ALA A CA 1
ATOM 684 C C . ALA A 1 84 ? 0.3 -15.719 3.646 1 98.81 84 ALA A C 1
ATOM 686 O O . ALA A 1 84 ? -0.888 -15.539 3.926 1 98.81 84 ALA A O 1
ATOM 687 N N . ASP A 1 85 ? 1.102 -16.5 4.348 1 98.81 85 ASP A N 1
ATOM 688 C CA . ASP A 1 85 ? 0.596 -17.234 5.508 1 98.81 85 ASP A CA 1
ATOM 689 C C . ASP A 1 85 ? 0.22 -16.281 6.637 1 98.81 85 ASP A C 1
ATOM 691 O O . ASP A 1 85 ? -0.785 -16.484 7.32 1 98.81 85 ASP A O 1
ATOM 695 N N . GLU A 1 86 ? 1.027 -15.305 6.848 1 98.69 86 GLU A N 1
ATOM 696 C CA . GLU A 1 86 ? 0.709 -14.305 7.859 1 98.69 86 GLU A CA 1
ATOM 697 C C . GLU A 1 86 ? -0.604 -13.594 7.539 1 98.69 86 GLU A C 1
ATOM 699 O O . GLU A 1 86 ? -1.428 -13.375 8.43 1 98.69 86 GLU A O 1
ATOM 704 N N . TYR A 1 87 ? -0.752 -13.234 6.332 1 98.88 87 TYR A N 1
ATOM 705 C CA . TYR A 1 87 ? -1.984 -12.578 5.91 1 98.88 87 TYR A CA 1
ATOM 706 C C . TYR A 1 87 ? -3.178 -13.516 6.055 1 98.88 87 TYR A C 1
ATOM 708 O O . TYR A 1 87 ? -4.25 -13.094 6.508 1 98.88 87 TYR A O 1
ATOM 716 N N . LEU A 1 88 ? -3.016 -14.734 5.66 1 98.88 88 LEU A N 1
ATOM 717 C CA . LEU A 1 88 ? -4.07 -15.734 5.785 1 98.88 88 LEU A CA 1
ATOM 718 C C . LEU A 1 88 ? -4.527 -15.867 7.234 1 98.88 88 LEU A C 1
ATOM 720 O O . LEU A 1 88 ? -5.723 -15.977 7.504 1 98.88 88 LEU A O 1
ATOM 724 N N . LEU A 1 89 ? -3.574 -15.836 8.117 1 98.75 89 LEU A N 1
ATOM 725 C CA . LEU A 1 89 ? -3.904 -15.93 9.539 1 98.75 89 LEU A CA 1
ATOM 726 C C . LEU A 1 89 ? -4.785 -14.758 9.969 1 98.75 89 LEU A C 1
ATOM 728 O O . LEU A 1 89 ? -5.727 -14.938 10.742 1 98.75 89 LEU A O 1
ATOM 732 N N . LYS A 1 90 ? -4.492 -13.594 9.5 1 98.62 90 LYS A N 1
ATOM 733 C CA . LYS A 1 90 ? -5.277 -12.414 9.844 1 98.62 90 LYS A CA 1
ATOM 734 C C . LYS A 1 90 ? -6.703 -12.531 9.297 1 98.62 90 LYS A C 1
ATOM 736 O O . LYS A 1 90 ? -7.664 -12.195 9.992 1 98.62 90 LYS A O 1
ATOM 741 N N . VAL A 1 91 ? -6.828 -12.945 8.062 1 98.81 91 VAL A N 1
ATOM 742 C CA . VAL A 1 91 ? -8.141 -13.086 7.449 1 98.81 91 VAL A CA 1
ATOM 743 C C . VAL A 1 91 ? -8.945 -14.148 8.195 1 98.81 91 VAL A C 1
ATOM 745 O O . VAL A 1 91 ? -10.141 -13.969 8.461 1 98.81 91 VAL A O 1
ATOM 748 N N . ARG A 1 92 ? -8.289 -15.281 8.516 1 98.75 92 ARG A N 1
ATOM 749 C CA . ARG A 1 92 ? -8.945 -16.344 9.266 1 98.75 92 ARG A CA 1
ATOM 750 C C . ARG A 1 92 ? -9.477 -15.836 10.594 1 98.75 92 ARG A C 1
ATOM 752 O O . ARG A 1 92 ? -10.594 -16.172 10.992 1 98.75 92 ARG A O 1
ATOM 759 N N . ALA A 1 93 ? -8.68 -15.094 11.281 1 98.44 93 ALA A N 1
ATOM 760 C CA . ALA A 1 93 ? -9.094 -14.539 12.562 1 98.44 93 ALA A CA 1
ATOM 761 C C . ALA A 1 93 ? -10.344 -13.68 12.406 1 98.44 93 ALA A C 1
ATOM 763 O O . ALA A 1 93 ? -11.258 -13.75 13.227 1 98.44 93 ALA A O 1
ATOM 764 N N . MET A 1 94 ? -10.328 -12.891 11.359 1 97.94 94 MET A N 1
ATOM 765 C CA . MET A 1 94 ? -11.484 -12.023 11.117 1 97.94 94 MET A CA 1
ATOM 766 C C . MET A 1 94 ? -12.727 -12.844 10.789 1 97.94 94 MET A C 1
ATOM 768 O O . MET A 1 94 ? -13.828 -12.5 11.211 1 97.94 94 MET A O 1
ATOM 772 N N . ALA A 1 95 ? -12.602 -13.859 10.023 1 98.44 95 ALA A N 1
ATOM 773 C CA . ALA A 1 95 ? -13.727 -14.727 9.656 1 98.44 95 ALA A CA 1
ATOM 774 C C . ALA A 1 95 ? -14.273 -15.453 10.883 1 98.44 95 ALA A C 1
ATOM 776 O O . ALA A 1 95 ? -15.484 -15.633 11.008 1 98.44 95 ALA A O 1
ATOM 777 N N . GLN A 1 96 ? -13.391 -15.836 11.758 1 98.31 96 GLN A N 1
ATOM 778 C CA . GLN A 1 96 ? -13.781 -16.578 12.961 1 98.31 96 GLN A CA 1
ATOM 779 C C . GLN A 1 96 ? -14.492 -15.664 13.953 1 98.31 96 GLN A C 1
ATOM 781 O O . GLN A 1 96 ? -15.438 -16.094 14.633 1 98.31 96 GLN A O 1
ATOM 786 N N . GLN A 1 97 ? -14.047 -14.398 14.055 1 97.88 97 GLN A N 1
ATOM 787 C CA . GLN A 1 97 ? -14.641 -13.398 14.938 1 97.88 97 GLN A CA 1
ATOM 788 C C . GLN A 1 97 ? -14.875 -12.086 14.195 1 97.88 97 GLN A C 1
ATOM 790 O O . GLN A 1 97 ? -14.148 -11.109 14.406 1 97.88 97 GLN A O 1
ATOM 795 N N . PRO A 1 98 ? -15.867 -12.141 13.469 1 96.44 98 PRO A N 1
ATOM 796 C CA . PRO A 1 98 ? -16.125 -10.922 12.695 1 96.44 98 PRO A CA 1
ATOM 797 C C . PRO A 1 98 ? -16.391 -9.703 13.578 1 96.44 98 PRO A C 1
ATOM 799 O O . PRO A 1 98 ? -16.984 -9.836 14.648 1 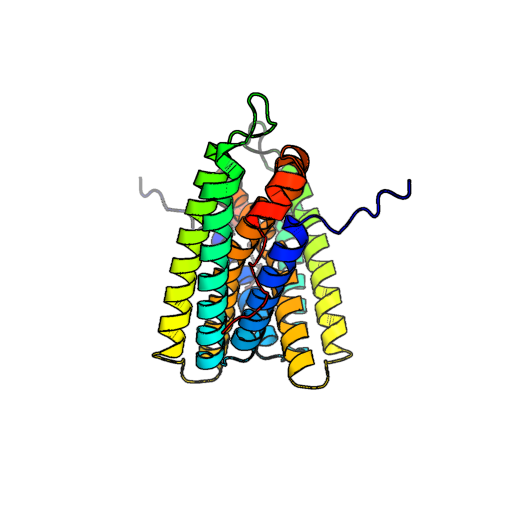96.44 98 PRO A O 1
ATOM 802 N N . PRO A 1 99 ? -15.82 -8.586 13.148 1 96.56 99 PRO A N 1
ATOM 803 C CA . PRO A 1 99 ? -16.062 -7.359 13.914 1 96.56 99 PRO A CA 1
ATOM 804 C C . PRO A 1 99 ? -17.547 -7.023 14.039 1 96.56 99 PRO A C 1
ATOM 806 O O . PRO A 1 99 ? -18.328 -7.293 13.125 1 96.56 99 PRO A O 1
ATOM 809 N N . GLN A 1 100 ? -17.828 -6.449 15.188 1 96.19 100 GLN A N 1
ATOM 810 C CA . GLN A 1 100 ? -19.203 -6.023 15.445 1 96.19 100 GLN A CA 1
ATOM 811 C C . GLN A 1 100 ? -19.344 -4.508 15.328 1 96.19 100 GLN A C 1
ATOM 813 O O . GLN A 1 100 ? -18.531 -3.764 15.891 1 96.19 100 GLN A O 1
ATOM 818 N N . GLY A 1 101 ? -20.312 -4.102 14.641 1 96.38 101 GLY A N 1
ATOM 819 C CA . GLY A 1 101 ? -20.547 -2.678 14.461 1 96.38 101 GLY A CA 1
ATOM 820 C C . GLY A 1 101 ? -19.859 -2.115 13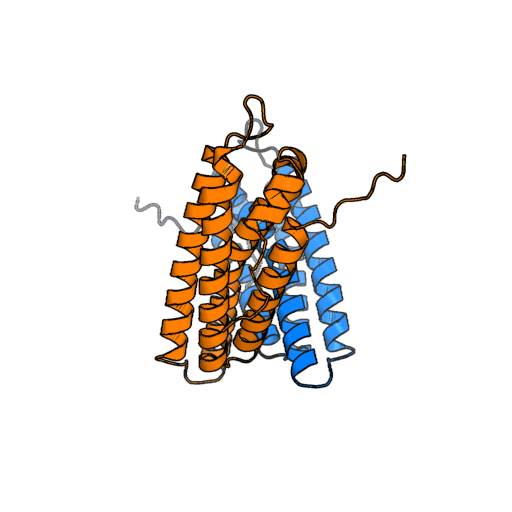.227 1 96.38 101 GLY A C 1
ATOM 821 O O . GLY A 1 101 ? -18.875 -2.664 12.758 1 96.38 101 GLY A O 1
ATOM 822 N N . GLU A 1 102 ? -20.422 -1.072 12.758 1 96.81 102 GLU A N 1
ATOM 823 C CA . GLU A 1 102 ? -20 -0.498 11.484 1 96.81 102 GLU A CA 1
ATOM 824 C C . GLU A 1 102 ? -18.562 0.03 11.578 1 96.81 102 GLU A C 1
ATOM 826 O O . GLU A 1 102 ? -17.75 -0.216 10.688 1 96.81 102 GLU A O 1
ATOM 831 N N . GLN A 1 103 ? -18.25 0.697 12.586 1 96.81 103 GLN A N 1
ATOM 832 C CA . GLN A 1 103 ? -16.906 1.269 12.75 1 96.81 103 GLN A CA 1
ATOM 833 C C . GLN A 1 103 ? -15.852 0.175 12.852 1 96.81 103 GLN A C 1
ATOM 835 O O . GLN A 1 103 ? -14.789 0.277 12.234 1 96.81 103 GLN A O 1
ATOM 840 N N . ALA A 1 104 ? -16.172 -0.839 13.586 1 97.69 104 ALA A N 1
ATOM 841 C CA . ALA A 1 104 ? -15.242 -1.956 13.742 1 97.69 104 ALA A CA 1
ATOM 842 C C . ALA A 1 104 ? -15.047 -2.693 12.422 1 97.69 104 ALA A C 1
ATOM 844 O O . ALA A 1 104 ? -13.938 -3.137 12.109 1 97.69 104 ALA A O 1
ATOM 845 N N . ARG A 1 105 ? -16.109 -2.807 11.719 1 97.88 105 ARG A N 1
ATOM 846 C CA . ARG A 1 105 ? -16.047 -3.457 10.414 1 97.88 105 ARG A CA 1
ATOM 847 C C . ARG A 1 105 ? -15.148 -2.684 9.453 1 97.88 105 ARG A C 1
ATOM 849 O O . ARG A 1 105 ? -14.297 -3.271 8.789 1 97.88 105 ARG A O 1
ATOM 856 N N . ARG A 1 106 ? -15.336 -1.378 9.438 1 98.5 106 ARG A N 1
ATOM 857 C CA . ARG A 1 106 ? -14.523 -0.539 8.562 1 98.5 106 ARG A CA 1
ATOM 858 C C . ARG A 1 106 ? -13.047 -0.629 8.938 1 98.5 106 ARG A C 1
ATOM 860 O O . ARG A 1 106 ? -12.188 -0.719 8.062 1 98.5 106 ARG A O 1
ATOM 867 N N . ALA A 1 107 ? -12.828 -0.636 10.203 1 98.44 107 ALA A N 1
ATOM 868 C CA . ALA A 1 107 ? -11.453 -0.714 10.688 1 98.44 107 ALA A CA 1
ATOM 869 C C . ALA A 1 107 ? -10.812 -2.053 10.32 1 98.44 107 ALA A C 1
ATOM 871 O O . ALA A 1 107 ? -9.648 -2.107 9.938 1 98.44 107 ALA A O 1
ATOM 872 N N . ALA A 1 108 ? -11.57 -3.098 10.438 1 98.5 108 ALA A N 1
ATOM 873 C CA . ALA A 1 108 ? -11.07 -4.43 10.102 1 98.5 108 ALA A CA 1
ATOM 874 C C . ALA A 1 108 ? -10.758 -4.539 8.609 1 98.5 108 ALA A C 1
ATOM 876 O O . ALA A 1 108 ? -9.719 -5.086 8.227 1 98.5 108 ALA A O 1
ATOM 877 N N . VAL A 1 109 ? -11.633 -3.994 7.816 1 98.75 109 VAL A N 1
ATOM 878 C CA . VAL A 1 109 ? -11.438 -4.012 6.371 1 98.75 109 VAL A CA 1
ATOM 879 C C . VAL A 1 109 ? -10.172 -3.244 6.012 1 98.75 109 VAL A C 1
ATOM 881 O O . VAL A 1 109 ? -9.312 -3.754 5.281 1 98.75 109 VAL A O 1
ATOM 884 N N . LEU A 1 110 ? -10.047 -2.064 6.52 1 98.56 110 LEU A N 1
ATOM 885 C CA . LEU A 1 110 ? -8.859 -1.259 6.234 1 98.56 110 LEU A CA 1
ATOM 886 C C . LEU A 1 110 ? -7.594 -1.975 6.691 1 98.56 110 LEU A C 1
ATOM 888 O O . LEU A 1 110 ? -6.594 -1.99 5.973 1 98.56 110 LEU A O 1
ATOM 892 N N . GLY A 1 111 ? -7.688 -2.578 7.879 1 97.94 111 GLY A N 1
ATOM 893 C CA . GLY A 1 111 ? -6.547 -3.314 8.398 1 97.94 111 GLY A CA 1
ATOM 894 C C . GLY A 1 111 ? -6.121 -4.469 7.512 1 97.94 111 GLY A C 1
ATOM 895 O O . GLY A 1 111 ? -4.93 -4.68 7.289 1 97.94 111 GLY A O 1
ATOM 896 N N . LEU A 1 112 ? -7.066 -5.211 7.035 1 98.56 112 LEU A N 1
ATOM 897 C CA . LEU A 1 112 ? -6.754 -6.348 6.172 1 98.56 112 LEU A CA 1
ATOM 898 C C . LEU A 1 112 ? -6.191 -5.875 4.836 1 98.56 112 LEU A C 1
ATOM 900 O O . LEU A 1 112 ? -5.254 -6.477 4.305 1 98.56 112 LEU A O 1
ATOM 904 N N . LEU A 1 113 ? -6.746 -4.805 4.289 1 98.25 113 LEU A N 1
ATOM 905 C CA . LEU A 1 113 ? -6.254 -4.289 3.014 1 98.25 113 LEU A CA 1
ATOM 906 C C . LEU A 1 113 ? -4.832 -3.76 3.158 1 98.25 113 LEU A C 1
ATOM 908 O O . LEU A 1 113 ? -4 -3.953 2.268 1 98.25 113 LEU A O 1
ATOM 912 N N . ASP A 1 114 ? -4.523 -3.152 4.266 1 96.94 114 ASP A N 1
ATOM 913 C CA . ASP A 1 114 ? -3.164 -2.701 4.543 1 96.94 114 ASP A CA 1
ATOM 914 C C . ASP A 1 114 ? -2.203 -3.885 4.637 1 96.94 114 ASP A C 1
ATOM 916 O O . ASP A 1 114 ? -1.095 -3.834 4.098 1 96.94 114 ASP A O 1
ATOM 920 N N . ALA A 1 115 ? -2.639 -4.898 5.305 1 97.06 115 ALA A N 1
ATOM 921 C CA . ALA A 1 115 ? -1.804 -6.086 5.465 1 97.06 115 ALA A CA 1
ATOM 922 C C . ALA A 1 115 ? -1.547 -6.762 4.121 1 97.06 115 ALA A C 1
ATOM 924 O O . ALA A 1 115 ? -0.46 -7.293 3.883 1 97.06 115 ALA A O 1
ATOM 925 N N . ALA A 1 116 ? -2.545 -6.719 3.258 1 98.25 116 ALA A N 1
ATOM 926 C CA . ALA A 1 116 ? -2.42 -7.34 1.942 1 98.25 116 ALA A CA 1
ATOM 927 C C . ALA A 1 116 ? -1.443 -6.566 1.061 1 98.25 116 ALA A C 1
ATOM 929 O O . ALA A 1 116 ? -0.845 -7.133 0.142 1 98.25 116 ALA A O 1
ATOM 930 N N . HIS A 1 117 ? -1.334 -5.289 1.284 1 95.44 117 HIS A N 1
ATOM 931 C CA . HIS A 1 117 ? -0.53 -4.43 0.419 1 95.44 117 HIS A CA 1
ATOM 932 C C . HIS A 1 117 ? 0.937 -4.848 0.442 1 95.44 117 HIS A C 1
ATOM 934 O O . HIS A 1 117 ? 1.601 -4.855 -0.598 1 95.44 117 HIS A O 1
ATOM 940 N N . ALA A 1 118 ? 1.474 -5.191 1.613 1 90.75 118 ALA A N 1
ATOM 941 C CA . ALA A 1 118 ? 2.861 -5.637 1.7 1 90.75 118 ALA A CA 1
ATOM 942 C C . ALA A 1 118 ? 3.086 -6.902 0.876 1 90.75 118 ALA A C 1
ATOM 944 O O . ALA A 1 118 ? 4.074 -7.008 0.147 1 90.75 118 ALA A O 1
ATOM 945 N N . LEU A 1 119 ? 2.188 -7.77 1.003 1 97.62 119 LEU A N 1
ATOM 946 C CA . LEU A 1 119 ? 2.23 -9.016 0.238 1 97.62 119 LEU A CA 1
ATOM 947 C C . LEU A 1 119 ? 2.148 -8.734 -1.259 1 97.62 119 LEU A C 1
ATOM 949 O O . LEU A 1 119 ? 2.951 -9.25 -2.037 1 97.62 119 LEU A O 1
ATOM 953 N N . ARG A 1 120 ? 1.252 -7.895 -1.677 1 97.88 120 ARG A N 1
ATOM 954 C CA . ARG A 1 120 ? 1.051 -7.574 -3.086 1 97.88 120 ARG A CA 1
ATOM 955 C C . ARG A 1 120 ? 2.291 -6.91 -3.68 1 97.88 120 ARG A C 1
ATOM 957 O O . ARG A 1 120 ? 2.658 -7.184 -4.824 1 97.88 120 ARG A O 1
ATOM 964 N N . HIS A 1 121 ? 2.898 -6.117 -2.926 1 95.38 121 HIS A N 1
ATOM 965 C CA . HIS A 1 121 ? 4.094 -5.422 -3.393 1 95.38 121 HIS A CA 1
ATOM 966 C C . HIS A 1 121 ? 5.234 -6.402 -3.65 1 95.38 121 HIS A C 1
ATOM 968 O O . HIS A 1 121 ? 5.898 -6.328 -4.684 1 95.38 121 HIS A O 1
ATOM 974 N N . VAL A 1 122 ? 5.438 -7.297 -2.721 1 97.12 122 VAL A N 1
ATOM 975 C CA . VAL A 1 122 ? 6.504 -8.281 -2.873 1 97.12 122 VAL A CA 1
ATOM 976 C C . VAL A 1 122 ? 6.203 -9.195 -4.059 1 97.12 122 VAL A C 1
ATOM 978 O O . VAL A 1 122 ? 7.105 -9.539 -4.828 1 97.12 122 VAL A O 1
ATOM 981 N N . LEU A 1 123 ? 4.926 -9.57 -4.207 1 98.31 123 LEU A N 1
ATOM 982 C CA . LEU A 1 123 ? 4.504 -10.391 -5.34 1 98.31 123 LEU A CA 1
ATOM 983 C C . LEU A 1 123 ? 4.801 -9.688 -6.66 1 98.31 123 LEU A C 1
ATOM 985 O O . LEU A 1 123 ? 5.344 -10.297 -7.582 1 98.31 123 LEU A O 1
ATOM 989 N N . GLU A 1 124 ? 4.434 -8.453 -6.754 1 96.75 124 GLU A N 1
ATOM 990 C CA . GLU A 1 124 ? 4.625 -7.68 -7.977 1 96.75 124 GLU A CA 1
ATOM 991 C C . GLU A 1 124 ? 6.098 -7.602 -8.359 1 96.75 124 GLU A C 1
ATOM 993 O O . GLU A 1 124 ? 6.457 -7.812 -9.516 1 96.75 124 GLU A O 1
ATOM 998 N N . HIS A 1 125 ? 6.891 -7.324 -7.418 1 96.62 125 HIS A N 1
ATOM 999 C CA . HIS A 1 125 ? 8.328 -7.246 -7.664 1 96.62 125 HIS A CA 1
ATOM 1000 C C . HIS A 1 125 ? 8.883 -8.594 -8.109 1 96.62 125 HIS A C 1
ATOM 1002 O O . HIS A 1 125 ? 9.672 -8.664 -9.055 1 96.62 125 HIS A O 1
ATOM 1008 N N . HIS A 1 126 ? 8.484 -9.609 -7.457 1 98.12 126 HIS A N 1
ATOM 1009 C CA . HIS A 1 126 ? 8.914 -10.961 -7.805 1 98.12 126 HIS A CA 1
ATOM 1010 C C . HIS A 1 126 ? 8.5 -11.312 -9.234 1 98.12 126 HIS A C 1
ATOM 1012 O O . HIS A 1 126 ? 9.328 -11.797 -10.016 1 98.12 126 HIS A O 1
ATOM 1018 N N . HIS A 1 127 ? 7.242 -11.039 -9.555 1 97.19 127 HIS A N 1
ATOM 1019 C CA . HIS A 1 127 ? 6.75 -11.336 -10.891 1 97.19 127 HIS A CA 1
ATOM 1020 C C . HIS A 1 127 ? 7.508 -10.539 -11.945 1 97.19 127 HIS A C 1
ATOM 1022 O O . HIS A 1 127 ? 7.812 -11.062 -13.023 1 97.19 127 HIS A O 1
ATOM 1028 N N . GLU A 1 128 ? 7.816 -9.32 -11.641 1 95.62 128 GLU A N 1
ATOM 1029 C CA . GLU A 1 128 ? 8.57 -8.492 -12.57 1 95.62 128 GLU A CA 1
ATOM 1030 C C . GLU A 1 128 ? 9.953 -9.078 -12.844 1 95.62 128 GLU A C 1
ATOM 1032 O O . GLU A 1 128 ? 10.406 -9.102 -13.992 1 95.62 128 GLU A O 1
ATOM 1037 N N . ARG A 1 129 ? 10.578 -9.516 -11.844 1 95.81 129 ARG A N 1
ATOM 1038 C CA . ARG A 1 129 ? 11.898 -10.125 -12 1 95.81 129 ARG A CA 1
ATOM 1039 C C . ARG A 1 129 ? 11.828 -11.359 -12.891 1 95.81 129 ARG A C 1
ATOM 1041 O O . ARG A 1 129 ? 12.672 -11.547 -13.766 1 95.81 129 ARG A O 1
ATOM 1048 N N . GLU A 1 130 ? 10.859 -12.148 -12.711 1 97.12 130 GLU A N 1
ATOM 1049 C CA . GLU A 1 130 ? 10.688 -13.352 -13.516 1 97.12 130 GLU A CA 1
ATOM 1050 C C . GLU A 1 130 ? 10.391 -13 -14.977 1 97.12 130 GLU A C 1
ATOM 1052 O O . GLU A 1 130 ? 10.914 -13.641 -15.891 1 97.12 130 GLU A O 1
ATOM 1057 N N . HIS A 1 131 ? 9.602 -12.008 -15.148 1 95 131 HIS A N 1
ATOM 1058 C CA . HIS A 1 131 ? 9.242 -11.586 -16.5 1 95 131 HIS A CA 1
ATOM 1059 C C . HIS A 1 131 ? 10.445 -10.992 -17.234 1 95 131 HIS A C 1
ATOM 1061 O O . HIS A 1 131 ? 10.602 -11.188 -18.438 1 95 131 HIS A O 1
ATOM 1067 N N . GLN A 1 132 ? 11.297 -10.398 -16.469 1 93.25 132 GLN A N 1
ATOM 1068 C CA . GLN A 1 132 ? 12.43 -9.688 -17.062 1 93.25 132 GLN A CA 1
ATOM 1069 C C . GLN A 1 132 ? 13.586 -10.641 -17.344 1 93.25 132 GLN A C 1
ATOM 1071 O O . GLN A 1 132 ? 14.375 -10.414 -18.266 1 93.25 132 GLN A O 1
ATOM 1076 N N . ALA A 1 133 ? 13.68 -11.719 -16.594 1 94.19 133 ALA A N 1
ATOM 1077 C CA . ALA A 1 133 ? 14.898 -12.508 -16.734 1 94.19 133 ALA A CA 1
ATOM 1078 C C . ALA A 1 133 ? 14.578 -13.992 -16.844 1 94.19 133 ALA A C 1
ATOM 1080 O O . ALA A 1 133 ? 14.781 -14.602 -17.891 1 94.19 133 ALA A O 1
ATOM 1081 N N . LEU A 1 134 ? 13.961 -14.586 -15.875 1 94.12 134 LEU A N 1
ATOM 1082 C CA . LEU A 1 134 ? 13.766 -16.031 -15.797 1 94.12 134 LEU A CA 1
ATOM 1083 C C . LEU A 1 134 ? 13.039 -16.547 -17.031 1 94.12 134 LEU A C 1
ATOM 1085 O O . LEU A 1 134 ? 13.445 -17.547 -17.625 1 94.12 134 LEU A O 1
ATOM 1089 N N . ALA A 1 135 ? 12.047 -15.859 -17.422 1 93 135 ALA A N 1
ATOM 1090 C CA . ALA A 1 135 ? 11.227 -16.266 -18.562 1 93 135 ALA A CA 1
ATOM 1091 C C . ALA A 1 135 ? 12.055 -16.297 -19.844 1 93 135 ALA A C 1
ATOM 1093 O O . ALA A 1 135 ? 11.75 -17.047 -20.766 1 93 135 ALA A O 1
ATOM 1094 N N . HIS A 1 136 ? 13.109 -15.516 -19.906 1 92.88 136 HIS A N 1
ATOM 1095 C CA . HIS A 1 136 ? 13.906 -15.391 -21.125 1 92.88 136 HIS A CA 1
ATOM 1096 C C . HIS A 1 136 ? 15.133 -16.281 -21.078 1 92.88 136 HIS A C 1
ATOM 1098 O O . HIS A 1 136 ? 15.742 -16.562 -22.109 1 92.88 136 HIS A O 1
ATOM 1104 N N . GLU A 1 137 ? 15.453 -16.719 -19.953 1 93.12 137 GLU A N 1
ATOM 1105 C CA . GLU A 1 137 ? 16.703 -17.453 -19.781 1 93.12 137 GLU A CA 1
ATOM 1106 C C . GLU A 1 137 ? 16.469 -18.969 -19.844 1 93.12 137 GLU A C 1
ATOM 1108 O O . GLU A 1 137 ? 17.422 -19.75 -19.969 1 93.12 137 GLU A O 1
ATOM 1113 N N . LEU A 1 138 ? 15.219 -19.344 -19.703 1 93.44 138 LEU A N 1
ATOM 1114 C CA . LEU A 1 138 ? 14.883 -20.75 -19.781 1 93.44 138 LEU A CA 1
ATOM 1115 C C . LEU A 1 138 ? 14.328 -21.109 -21.156 1 93.44 138 LEU A C 1
ATOM 1117 O O . LEU A 1 138 ? 13.562 -20.328 -21.734 1 93.44 138 LEU A O 1
ATOM 1121 N N . PRO A 1 139 ? 14.695 -22.266 -21.719 1 92.31 139 PRO A N 1
ATOM 1122 C CA . PRO A 1 139 ? 14.141 -22.688 -23.016 1 92.31 139 PRO A CA 1
ATOM 1123 C C . PRO A 1 139 ? 12.617 -22.781 -23 1 92.31 139 PRO A C 1
ATOM 1125 O O . PRO A 1 139 ? 12.031 -23.219 -22 1 92.31 139 PRO A O 1
ATOM 1128 N N . GLU A 1 140 ? 12.008 -22.359 -24 1 90.5 140 GLU A N 1
ATOM 1129 C CA . GLU A 1 140 ? 10.555 -22.359 -24.125 1 90.5 140 GLU A CA 1
ATOM 1130 C C . GLU A 1 140 ? 9.992 -23.766 -23.938 1 90.5 140 GLU A C 1
ATOM 1132 O O . GLU A 1 140 ? 8.922 -23.953 -23.359 1 90.5 140 GLU A O 1
ATOM 1137 N N . SER A 1 141 ? 10.695 -24.672 -24.469 1 92.06 141 SER A N 1
ATOM 1138 C CA . SER A 1 141 ? 10.242 -26.062 -24.375 1 92.06 141 SER A CA 1
ATOM 1139 C C . SER A 1 141 ? 10.211 -26.531 -22.922 1 92.06 141 SER A C 1
ATOM 1141 O O . SER A 1 141 ? 9.312 -27.281 -22.531 1 92.06 141 SER A O 1
ATOM 1143 N N . LEU A 1 142 ? 11.156 -26.141 -22.156 1 93.81 142 LEU A N 1
ATOM 1144 C CA . LEU A 1 142 ? 11.203 -26.469 -20.734 1 93.81 142 LEU A CA 1
ATOM 1145 C C . LEU A 1 142 ? 10.031 -25.828 -19.984 1 93.81 142 LEU A C 1
ATOM 1147 O O . LEU A 1 142 ? 9.398 -26.484 -19.156 1 93.81 142 LEU A O 1
ATOM 1151 N N . GLN A 1 143 ? 9.758 -24.594 -20.281 1 92.56 143 GLN A N 1
ATOM 1152 C CA . GLN A 1 143 ? 8.641 -23.891 -19.672 1 92.56 143 GLN A CA 1
ATOM 1153 C C . GLN A 1 143 ? 7.312 -24.547 -20.016 1 92.56 143 GLN A C 1
ATOM 1155 O O . GLN A 1 143 ? 6.465 -24.75 -19.156 1 92.56 143 GLN A O 1
ATOM 1160 N N . ALA A 1 144 ? 7.105 -24.859 -21.234 1 91.38 144 ALA A N 1
ATOM 1161 C CA . ALA A 1 144 ? 5.891 -25.516 -21.688 1 91.38 144 ALA A CA 1
ATOM 1162 C C . ALA A 1 144 ? 5.68 -26.844 -20.953 1 91.38 144 ALA A C 1
ATOM 1164 O O . ALA A 1 144 ? 4.559 -27.156 -20.531 1 91.38 144 ALA A O 1
ATOM 1165 N N . ALA A 1 145 ? 6.715 -27.562 -20.766 1 93.25 145 ALA A N 1
ATOM 1166 C CA . ALA A 1 145 ? 6.637 -28.859 -20.078 1 93.25 145 ALA A CA 1
ATOM 1167 C C . ALA A 1 145 ? 6.305 -28.656 -18.594 1 93.25 145 ALA A C 1
ATOM 1169 O O . ALA A 1 145 ? 5.516 -29.422 -18.031 1 93.25 145 ALA A O 1
ATOM 1170 N N . ALA A 1 146 ? 6.922 -27.688 -18 1 93.44 146 ALA A N 1
ATOM 1171 C CA . ALA A 1 146 ? 6.746 -27.453 -16.578 1 93.44 146 ALA A CA 1
ATOM 1172 C C . ALA A 1 146 ? 5.301 -27.078 -16.25 1 93.44 146 ALA A C 1
ATOM 1174 O O . ALA A 1 146 ? 4.754 -27.5 -15.234 1 93.44 146 ALA A O 1
ATOM 1175 N N . TRP A 1 147 ? 4.68 -26.328 -17.156 1 91.44 147 TRP A N 1
ATOM 1176 C CA . TRP A 1 147 ? 3.357 -25.781 -16.859 1 91.44 147 TRP A CA 1
ATOM 1177 C C . TRP A 1 147 ? 2.264 -26.625 -17.5 1 91.44 147 TRP A C 1
ATOM 1179 O O . TRP A 1 147 ? 1.076 -26.328 -17.375 1 91.44 147 TRP A O 1
ATOM 1189 N N . ASN A 1 148 ? 2.729 -27.609 -18.188 1 85.12 148 ASN A N 1
ATOM 1190 C CA . ASN A 1 148 ? 1.771 -28.5 -18.828 1 85.12 148 ASN A CA 1
ATOM 1191 C C . ASN A 1 148 ? 0.846 -29.172 -17.812 1 85.12 148 ASN A C 1
ATOM 1193 O O . ASN A 1 148 ? 1.311 -29.734 -16.812 1 85.12 148 ASN A O 1
ATOM 1197 N N . GLY A 1 149 ? -0.474 -29.125 -18 1 77.56 149 GLY A N 1
ATOM 1198 C CA . GLY A 1 149 ? -1.461 -29.766 -17.141 1 77.56 149 GLY A CA 1
ATOM 1199 C C . GLY A 1 149 ? -1.9 -28.875 -15.992 1 77.56 149 GLY A C 1
ATOM 1200 O O . GLY A 1 149 ? -2.768 -29.266 -15.203 1 77.56 149 GLY A O 1
ATOM 1201 N N . VAL A 1 150 ? -1.092 -27.938 -15.766 1 71.81 150 VAL A N 1
ATOM 1202 C CA . VAL A 1 150 ? -1.508 -27.031 -14.695 1 71.81 150 VAL A CA 1
ATOM 1203 C C . VAL A 1 150 ? -2.719 -26.219 -15.148 1 71.81 150 VAL A C 1
ATOM 1205 O O . VAL A 1 150 ? -2.643 -25.484 -16.125 1 71.81 150 VAL A O 1
ATOM 1208 N N . GLU A 1 151 ? -4.035 -27.016 -15.125 1 59.09 151 GLU A N 1
ATOM 1209 C CA . GLU A 1 151 ? -5.289 -26.391 -15.539 1 59.09 151 GLU A CA 1
ATOM 1210 C C . GLU A 1 151 ? -5.66 -25.234 -14.617 1 59.09 151 GLU A C 1
ATOM 1212 O O . GLU A 1 151 ? -5.352 -25.266 -13.422 1 59.09 151 GLU A O 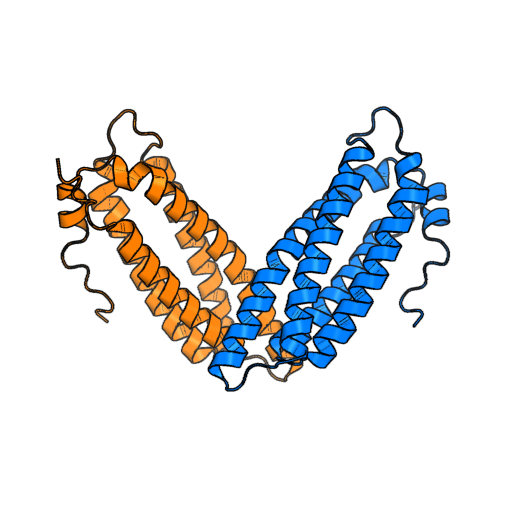1
ATOM 1217 N N . PRO A 1 152 ? -6.164 -24.281 -15.266 1 47.53 152 PRO A N 1
ATOM 1218 C CA . PRO A 1 152 ? -6.848 -23.188 -14.562 1 47.53 152 PRO A CA 1
ATOM 1219 C C . PRO A 1 152 ? -8.047 -23.672 -13.758 1 47.53 152 PRO A C 1
ATOM 1221 O O . PRO A 1 152 ? -8.805 -24.531 -14.219 1 47.53 152 PRO A O 1
ATOM 1224 N N . GLY A 1 153 ? -8.188 -23.703 -12.438 1 49.16 153 GLY A N 1
ATOM 1225 C CA . GLY A 1 153 ? -9.383 -23.875 -11.633 1 49.16 153 GLY A CA 1
ATOM 1226 C C . GLY A 1 153 ? -9.672 -25.328 -11.297 1 49.16 153 GLY A C 1
ATOM 1227 O O . GLY A 1 153 ? -10.805 -25.672 -10.969 1 49.16 153 GLY A O 1
ATOM 1228 N N . GLY A 1 154 ? -8.992 -26.281 -11.461 1 38.38 154 GLY A N 1
ATOM 1229 C CA . GLY A 1 154 ? -9.508 -27.609 -11.195 1 38.38 154 GLY A CA 1
ATOM 1230 C C . GLY A 1 154 ? -10.18 -27.734 -9.844 1 38.38 154 GLY A C 1
ATOM 1231 O O . GLY A 1 154 ? -10.484 -28.844 -9.398 1 38.38 154 GLY A O 1
ATOM 1232 N N . ALA A 1 155 ? -10.508 -27.062 -8.891 1 26.61 155 ALA A N 1
ATOM 1233 C CA . ALA A 1 155 ? -11.477 -27.594 -7.934 1 26.61 155 ALA A CA 1
ATOM 1234 C C . ALA A 1 155 ? -12.875 -27.609 -8.531 1 26.61 155 ALA A C 1
ATOM 1236 O O . ALA A 1 155 ? -13.211 -26.781 -9.391 1 26.61 155 ALA A O 1
ATOM 1237 N N . MET B 1 1 ? 20.859 15.883 34.75 1 24.69 1 MET B N 1
ATOM 1238 C CA . MET B 1 1 ? 20.375 16.844 33.781 1 24.69 1 MET B CA 1
ATOM 1239 C C . MET B 1 1 ? 19.094 16.359 33.094 1 24.69 1 MET B C 1
ATOM 1241 O O . MET B 1 1 ? 19.031 15.227 32.625 1 24.69 1 MET B O 1
ATOM 1245 N N . GLN B 1 2 ? 17.906 16.672 33.688 1 29.92 2 GLN B N 1
ATOM 1246 C CA . GLN B 1 2 ? 16.594 16.156 33.281 1 29.92 2 GLN B CA 1
ATOM 1247 C C . GLN B 1 2 ? 16.406 16.25 31.766 1 29.92 2 GLN B C 1
ATOM 1249 O O . GLN B 1 2 ? 16.531 17.328 31.172 1 29.92 2 GLN B O 1
ATOM 1254 N N . VAL B 1 3 ? 17.094 15.445 30.969 1 36.06 3 VAL B N 1
ATOM 1255 C CA . VAL B 1 3 ? 16.953 15.562 29.531 1 36.06 3 VAL B CA 1
ATOM 1256 C C . VAL B 1 3 ? 15.492 15.852 29.172 1 36.06 3 VAL B C 1
ATOM 1258 O O . VAL B 1 3 ? 14.602 15.039 29.453 1 36.06 3 VAL B O 1
ATOM 1261 N N . SER B 1 4 ? 14.992 17.031 29.594 1 37.66 4 SER B N 1
ATOM 1262 C CA . SER B 1 4 ? 13.656 17.516 29.281 1 37.66 4 SER B CA 1
ATOM 1263 C C . SER B 1 4 ? 13.203 17.047 27.906 1 37.66 4 SER B C 1
ATOM 1265 O O . SER B 1 4 ? 13.789 17.438 26.891 1 37.66 4 SER B O 1
ATOM 1267 N N . SER B 1 5 ? 12.977 15.773 27.734 1 42.09 5 SER B N 1
ATOM 1268 C CA . SER B 1 5 ? 12.617 15.211 26.438 1 42.09 5 SER B CA 1
ATOM 1269 C C . SER B 1 5 ? 11.633 16.125 25.703 1 42.09 5 SER B C 1
ATOM 1271 O O . SER B 1 5 ? 10.57 16.453 26.219 1 42.09 5 SER B O 1
ATOM 1273 N N . SER B 1 6 ? 11.992 17.391 25.297 1 47.06 6 SER B N 1
ATOM 1274 C CA . SER B 1 6 ? 11.297 18.391 24.484 1 47.06 6 SER B CA 1
ATOM 1275 C C . SER B 1 6 ? 10.164 17.766 23.672 1 47.06 6 SER B C 1
ATOM 1277 O O . SER B 1 6 ? 10.352 16.734 23.047 1 47.06 6 SER B O 1
ATOM 1279 N N . PRO B 1 7 ? 8.953 18.094 24.016 1 55.06 7 PRO B N 1
ATOM 1280 C CA . PRO B 1 7 ? 7.75 17.484 23.453 1 55.06 7 PRO B CA 1
ATOM 1281 C C . PRO B 1 7 ? 7.781 17.406 21.922 1 55.06 7 PRO B C 1
ATOM 1283 O O . PRO B 1 7 ? 8.172 18.375 21.266 1 55.06 7 PRO B O 1
ATOM 1286 N N . PRO B 1 8 ? 7.832 16.234 21.234 1 74.69 8 PRO B N 1
ATOM 1287 C CA . PRO B 1 8 ? 8.07 15.977 19.812 1 74.69 8 PRO B CA 1
ATOM 1288 C C . PRO B 1 8 ? 7.059 16.672 18.906 1 74.69 8 PRO B C 1
ATOM 1290 O O . PRO B 1 8 ? 5.922 16.219 18.781 1 74.69 8 PRO B O 1
ATOM 1293 N N . PHE B 1 9 ? 7.289 18.156 18.578 1 84.75 9 PHE B N 1
ATOM 1294 C CA . PHE B 1 9 ? 6.43 19 17.75 1 84.75 9 PHE B CA 1
ATOM 1295 C C . PHE B 1 9 ? 6.078 18.312 16.438 1 84.75 9 PHE B C 1
ATOM 1297 O O . PHE B 1 9 ? 4.91 18.25 16.062 1 84.75 9 PHE B O 1
ATOM 1304 N N . PHE B 1 10 ? 7.098 17.812 15.891 1 91.38 10 PHE B N 1
ATOM 1305 C CA . PHE B 1 10 ? 6.863 17.109 14.625 1 91.38 10 PHE B CA 1
ATOM 1306 C C . PHE B 1 10 ? 5.91 15.938 14.828 1 91.38 10 PHE B C 1
ATOM 1308 O O . PHE B 1 10 ? 4.945 15.781 14.078 1 91.38 10 PHE B O 1
ATOM 1315 N N . GLU B 1 11 ? 6.176 15.188 15.867 1 90.81 11 GLU B N 1
ATOM 1316 C CA . GLU B 1 11 ? 5.391 13.984 16.109 1 90.81 11 GLU B CA 1
ATOM 1317 C C . GLU B 1 11 ? 3.922 14.32 16.359 1 90.81 11 GLU B C 1
ATOM 1319 O O . GLU B 1 11 ? 3.029 13.633 15.852 1 90.81 11 GLU B O 1
ATOM 1324 N N . HIS B 1 12 ? 3.721 15.375 17.047 1 89.88 12 HIS B N 1
ATOM 1325 C CA . HIS B 1 12 ? 2.352 15.789 17.328 1 89.88 12 HIS B CA 1
ATOM 1326 C C . HIS B 1 12 ? 1.623 16.203 16.047 1 89.88 12 HIS B C 1
ATOM 1328 O O . HIS B 1 12 ? 0.488 15.781 15.812 1 89.88 12 HIS B O 1
ATOM 1334 N N . GLN B 1 13 ? 2.295 16.984 15.289 1 92 13 GLN B N 1
ATOM 1335 C CA . GLN B 1 13 ? 1.704 17.422 14.023 1 92 13 GLN B CA 1
ATOM 1336 C C . GLN B 1 13 ? 1.439 16.234 13.102 1 92 13 GLN B C 1
ATOM 1338 O O . GLN B 1 13 ? 0.371 16.141 12.492 1 92 13 GLN B O 1
ATOM 1343 N N . HIS B 1 14 ? 2.363 15.359 13.031 1 96.56 14 HIS B N 1
ATOM 1344 C CA . HIS B 1 14 ? 2.225 14.219 12.141 1 96.56 14 HIS B CA 1
ATOM 1345 C C . HIS B 1 14 ? 1.12 13.281 12.617 1 96.56 14 HIS B C 1
ATOM 1347 O O . HIS B 1 14 ? 0.383 12.719 11.805 1 96.56 14 HIS B O 1
ATOM 1353 N N . GLU B 1 15 ? 1.019 13.102 13.922 1 94.5 15 GLU B N 1
ATOM 1354 C CA . GLU B 1 15 ? -0.041 12.258 14.477 1 94.5 15 GLU B CA 1
ATOM 1355 C C . GLU B 1 15 ? -1.42 12.797 14.102 1 94.5 15 GLU B C 1
ATOM 1357 O O . GLU B 1 15 ? -2.326 12.023 13.781 1 94.5 15 GLU B O 1
ATOM 1362 N N . ARG B 1 16 ? -1.569 14.07 14.164 1 94.56 16 ARG B N 1
ATOM 1363 C CA . ARG B 1 16 ? -2.836 14.703 13.805 1 94.56 16 ARG B CA 1
ATOM 1364 C C . ARG B 1 16 ? -3.154 14.492 12.328 1 94.56 16 ARG B C 1
ATOM 1366 O O . ARG B 1 16 ? -4.281 14.133 11.977 1 94.56 16 ARG B O 1
ATOM 1373 N N . LEU B 1 17 ? -2.201 14.727 11.492 1 97.62 17 LEU B N 1
ATOM 1374 C CA . LEU B 1 17 ? -2.391 14.547 10.062 1 97.62 17 LEU B CA 1
ATOM 1375 C C . LEU B 1 17 ? -2.699 13.094 9.727 1 97.62 17 LEU B C 1
ATOM 1377 O O . LEU B 1 17 ? -3.566 12.812 8.898 1 97.62 17 LEU B O 1
ATOM 1381 N N . GLU B 1 18 ? -1.982 12.203 10.406 1 97.44 18 GLU B N 1
ATOM 1382 C CA . GLU B 1 18 ? -2.203 10.781 10.18 1 97.44 18 GLU B CA 1
ATOM 1383 C C . GLU B 1 18 ? -3.609 10.359 10.609 1 97.44 18 GLU B C 1
ATOM 1385 O O . GLU B 1 18 ? -4.258 9.562 9.93 1 97.44 18 GLU B O 1
ATOM 1390 N N . ALA B 1 19 ? -4.086 10.898 11.703 1 97.88 19 ALA B N 1
ATOM 1391 C CA . ALA B 1 19 ? -5.426 10.578 12.195 1 97.88 19 ALA B CA 1
ATOM 1392 C C . ALA B 1 19 ? -6.496 11.078 11.227 1 97.88 19 ALA B C 1
ATOM 1394 O O . ALA B 1 19 ? -7.5 10.406 10.992 1 97.88 19 ALA B O 1
ATOM 1395 N N . GLN B 1 20 ? -6.301 12.266 10.672 1 98.44 20 GLN B N 1
ATOM 1396 C CA . GLN B 1 20 ? -7.23 12.828 9.703 1 98.44 20 GLN B CA 1
ATOM 1397 C C . GLN B 1 20 ? -7.301 11.961 8.445 1 98.44 20 GLN B C 1
ATOM 1399 O O . GLN B 1 20 ? -8.391 11.664 7.949 1 98.44 20 GLN B O 1
ATOM 1404 N N . LEU B 1 21 ? -6.141 11.57 7.973 1 98.75 21 LEU B N 1
ATOM 1405 C CA . LEU B 1 21 ? -6.109 10.727 6.777 1 98.75 21 LEU B CA 1
ATOM 1406 C C . LEU B 1 21 ? -6.75 9.375 7.047 1 98.75 21 LEU B C 1
ATOM 1408 O O . LEU B 1 21 ? -7.469 8.844 6.195 1 98.75 21 LEU B O 1
ATOM 1412 N N . HIS B 1 22 ? -6.473 8.859 8.219 1 98.56 22 HIS B N 1
ATOM 1413 C CA . HIS B 1 22 ? -7.066 7.586 8.609 1 98.56 22 HIS B CA 1
ATOM 1414 C C . HIS B 1 22 ? -8.586 7.676 8.641 1 98.56 22 HIS B C 1
ATOM 1416 O O . HIS B 1 22 ? -9.273 6.77 8.164 1 98.56 22 HIS B O 1
ATOM 1422 N N . ALA B 1 23 ? -9.133 8.758 9.172 1 98.69 23 ALA B N 1
ATOM 1423 C CA . ALA B 1 23 ? -10.578 8.953 9.211 1 98.69 23 ALA B CA 1
ATOM 1424 C C . ALA B 1 23 ? -11.156 9.016 7.797 1 98.69 23 ALA B C 1
ATOM 1426 O O . ALA B 1 23 ? -12.234 8.461 7.543 1 98.69 23 ALA B O 1
ATOM 1427 N N . HIS B 1 24 ? -10.469 9.688 6.945 1 98.88 24 HIS B N 1
ATOM 1428 C CA . HIS B 1 24 ? -10.859 9.703 5.539 1 98.88 24 HIS B CA 1
ATOM 1429 C C . HIS B 1 24 ? -10.914 8.297 4.961 1 98.88 24 HIS B C 1
ATOM 1431 O O . HIS B 1 24 ? -11.883 7.926 4.293 1 98.88 24 HIS B O 1
ATOM 1437 N N . LEU B 1 25 ? -9.93 7.492 5.211 1 98.88 25 LEU B N 1
ATOM 1438 C CA . LEU B 1 25 ? -9.852 6.152 4.637 1 98.88 25 LEU B CA 1
ATOM 1439 C C . LEU B 1 25 ? -10.984 5.27 5.156 1 98.88 25 LEU B C 1
ATOM 1441 O O . LEU B 1 25 ? -11.516 4.438 4.418 1 98.88 25 LEU B O 1
ATOM 1445 N N . LEU B 1 26 ? -11.336 5.496 6.383 1 98.81 26 LEU B N 1
ATOM 1446 C CA . LEU B 1 26 ? -12.461 4.742 6.922 1 98.81 26 LEU B CA 1
ATOM 1447 C C . LEU B 1 26 ? -13.75 5.109 6.199 1 98.81 26 LEU B C 1
ATOM 1449 O O . LEU B 1 26 ? -14.602 4.246 5.957 1 98.81 26 LEU B O 1
ATOM 1453 N N . ASP B 1 27 ? -13.898 6.367 5.863 1 98.81 27 ASP B N 1
ATOM 1454 C CA . ASP B 1 27 ? -15.062 6.77 5.074 1 98.81 27 ASP B CA 1
ATOM 1455 C C . ASP B 1 27 ? -15.023 6.137 3.684 1 98.81 27 ASP B C 1
ATOM 1457 O O . ASP B 1 27 ? -16.062 5.758 3.143 1 98.81 27 ASP B O 1
ATOM 1461 N N . VAL B 1 28 ? -13.836 6.039 3.055 1 98.81 28 VAL B N 1
ATOM 1462 C CA . VAL B 1 28 ? -13.688 5.387 1.757 1 98.81 28 VAL B CA 1
ATOM 1463 C C . VAL B 1 28 ? -14.148 3.936 1.85 1 98.81 28 VAL B C 1
ATOM 1465 O O . VAL B 1 28 ? -14.914 3.465 1.006 1 98.81 28 VAL B O 1
ATOM 1468 N N . VAL B 1 29 ? -13.703 3.234 2.885 1 98.62 29 VAL B N 1
ATOM 1469 C CA . VAL B 1 29 ? -14.07 1.836 3.078 1 98.62 29 VAL B CA 1
ATOM 1470 C C . VAL B 1 29 ? -15.594 1.7 3.113 1 98.62 29 VAL B C 1
ATOM 1472 O O . VAL B 1 29 ? -16.141 0.754 2.553 1 98.62 29 VAL B O 1
ATOM 1475 N N . GLY B 1 30 ? -16.234 2.662 3.732 1 98 30 GLY B N 1
ATOM 1476 C CA . GLY B 1 30 ? -17.672 2.646 3.83 1 98 30 GLY B CA 1
ATOM 1477 C C . GLY B 1 30 ? -18.375 3.133 2.57 1 98 30 GLY B C 1
ATOM 1478 O O . GLY B 1 30 ? -19.594 3.18 2.508 1 98 30 GLY B O 1
ATOM 1479 N N . ALA B 1 31 ? -17.625 3.572 1.601 1 97.94 31 ALA B N 1
ATOM 1480 C CA . ALA B 1 31 ? -18.109 4.137 0.345 1 97.94 31 ALA B CA 1
ATOM 1481 C C . ALA B 1 31 ? -18.906 5.414 0.591 1 97.94 31 ALA B C 1
ATOM 1483 O O . ALA B 1 31 ? -19.891 5.691 -0.112 1 97.94 31 ALA B O 1
ATOM 1484 N N . ASP B 1 32 ? -18.609 6.086 1.688 1 97.94 32 ASP B N 1
ATOM 1485 C CA . ASP B 1 32 ? -19.125 7.422 1.956 1 97.94 32 ASP B CA 1
ATOM 1486 C C . ASP B 1 32 ? -18.297 8.492 1.269 1 97.94 32 ASP B C 1
ATOM 1488 O O . ASP B 1 32 ? -17.578 9.258 1.932 1 97.94 32 ASP B O 1
ATOM 1492 N N . PHE B 1 33 ? -18.484 8.594 -0.021 1 98.44 33 PHE B N 1
ATOM 1493 C CA . PHE B 1 33 ? -17.547 9.336 -0.838 1 98.44 33 PHE B CA 1
ATOM 1494 C C . PHE B 1 33 ? -17.656 10.836 -0.575 1 98.44 33 PHE B C 1
ATOM 1496 O O . PHE B 1 33 ? -16.672 11.562 -0.64 1 98.44 33 PHE B O 1
ATOM 1503 N N . ASP B 1 34 ? -18.875 11.32 -0.257 1 98.5 34 ASP B N 1
ATOM 1504 C CA . ASP B 1 34 ? -19.016 12.734 0.067 1 98.5 34 ASP B CA 1
ATOM 1505 C C . ASP B 1 34 ? -18.266 13.086 1.35 1 98.5 34 ASP B C 1
ATOM 1507 O O . ASP B 1 34 ? -17.5 14.047 1.38 1 98.5 34 ASP B O 1
ATOM 1511 N N . SER B 1 35 ? -18.547 12.32 2.379 1 98.62 35 SER B N 1
ATOM 1512 C CA . SER B 1 35 ? -17.844 12.539 3.643 1 98.62 35 SER B CA 1
ATOM 1513 C C . SER B 1 35 ? -16.344 12.352 3.482 1 98.62 35 SER B C 1
ATOM 1515 O O . SER B 1 35 ? -15.547 13.109 4.047 1 98.62 35 SER B O 1
ATOM 1517 N N . ALA B 1 36 ? -15.945 11.312 2.703 1 98.88 36 ALA B N 1
ATOM 1518 C CA . ALA B 1 36 ? -14.531 11.062 2.439 1 98.88 36 ALA B CA 1
ATOM 1519 C C . ALA B 1 36 ? -13.867 12.273 1.79 1 98.88 36 ALA B C 1
ATOM 1521 O O . ALA B 1 36 ? -12.758 12.656 2.158 1 98.88 36 ALA B O 1
ATOM 1522 N N . LEU B 1 37 ? -14.578 12.852 0.854 1 98.88 37 LEU B N 1
ATOM 1523 C CA . LEU B 1 37 ? -14.047 14.016 0.159 1 98.88 37 LEU B CA 1
ATOM 1524 C C . LEU B 1 37 ? -13.883 15.195 1.116 1 98.88 37 LEU B C 1
ATOM 1526 O O . LEU B 1 37 ? -12.852 15.875 1.101 1 98.88 37 LEU B O 1
ATOM 1530 N N . GLN B 1 38 ? -14.852 15.453 1.932 1 98.88 38 GLN B N 1
ATOM 1531 C CA . GLN B 1 38 ? -14.789 16.547 2.885 1 98.88 38 GLN B CA 1
ATOM 1532 C C . GLN B 1 38 ? -13.609 16.391 3.836 1 98.88 38 GLN B C 1
ATOM 1534 O O . GLN B 1 38 ? -12.859 17.344 4.062 1 98.88 38 GLN B O 1
ATOM 1539 N N . ARG B 1 39 ? -13.453 15.242 4.352 1 98.81 39 ARG B N 1
ATOM 1540 C CA . ARG B 1 39 ? -12.359 14.984 5.281 1 98.81 39 ARG B CA 1
ATOM 1541 C C . ARG B 1 39 ? -11.008 15.117 4.582 1 98.81 39 ARG B C 1
ATOM 1543 O O . ARG B 1 39 ? -10.055 15.648 5.152 1 98.81 39 ARG B O 1
ATOM 1550 N N . LEU B 1 40 ? -10.961 14.617 3.34 1 98.88 40 LEU B N 1
ATOM 1551 C CA . LEU B 1 40 ? -9.711 14.688 2.596 1 98.88 40 LEU B CA 1
ATOM 1552 C C . LEU B 1 40 ? -9.328 16.141 2.309 1 98.88 40 LEU B C 1
ATOM 1554 O O . LEU B 1 40 ? -8.156 16.5 2.393 1 98.88 40 LEU B O 1
ATOM 1558 N N . GLN B 1 41 ? -10.289 16.906 1.98 1 98.88 41 GLN B N 1
ATOM 1559 C CA . GLN B 1 41 ? -10.039 18.328 1.714 1 98.88 41 GLN B CA 1
ATOM 1560 C C . GLN B 1 41 ? -9.516 19.031 2.957 1 98.88 41 GLN B C 1
ATOM 1562 O O . GLN B 1 41 ?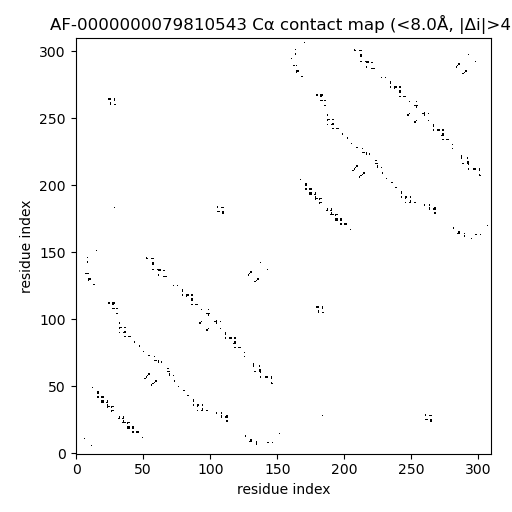 -8.609 19.859 2.865 1 98.88 41 GLN B O 1
ATOM 1567 N N . ARG B 1 42 ? -10.094 18.719 4.062 1 98.56 42 ARG B N 1
ATOM 1568 C CA . ARG B 1 42 ? -9.602 19.281 5.312 1 98.56 42 ARG B CA 1
ATOM 1569 C C . ARG B 1 42 ? -8.164 18.828 5.586 1 98.56 42 ARG B C 1
ATOM 1571 O O . ARG B 1 42 ? -7.312 19.641 5.945 1 98.56 42 ARG B O 1
ATOM 1578 N N . TRP B 1 43 ? -7.918 17.547 5.469 1 98.75 43 TRP B N 1
ATOM 1579 C CA . TRP B 1 43 ? -6.57 17 5.633 1 98.75 43 TRP B CA 1
ATOM 1580 C C . TRP B 1 43 ? -5.586 17.703 4.715 1 98.75 43 TRP B C 1
ATOM 1582 O O . TRP B 1 43 ? -4.484 18.078 5.137 1 98.75 43 TRP B O 1
ATOM 1592 N N . ARG B 1 44 ? -5.961 17.859 3.43 1 98.81 44 ARG B N 1
ATOM 1593 C CA . ARG B 1 44 ? -5.082 18.484 2.451 1 98.81 44 ARG B CA 1
ATOM 1594 C C . ARG B 1 44 ? -4.75 19.922 2.85 1 98.81 44 ARG B C 1
ATOM 1596 O O . ARG B 1 44 ? -3.619 20.375 2.674 1 98.81 44 ARG B O 1
ATOM 1603 N N . ALA B 1 45 ? -5.746 20.656 3.33 1 98.38 45 ALA B N 1
ATOM 1604 C CA . ALA B 1 45 ? -5.523 22.016 3.799 1 98.38 45 ALA B CA 1
ATOM 1605 C C . ALA B 1 45 ? -4.555 22.047 4.977 1 98.38 45 ALA B C 1
ATOM 1607 O O . ALA B 1 45 ? -3.631 22.859 5.012 1 98.38 45 ALA B O 1
ATOM 1608 N N . ASP B 1 46 ? -4.75 21.141 5.883 1 97.5 46 ASP B N 1
ATOM 1609 C CA . ASP B 1 46 ? -3.869 21.062 7.047 1 97.5 46 ASP B CA 1
ATOM 1610 C C . ASP B 1 46 ? -2.457 20.641 6.637 1 97.5 46 ASP B C 1
ATOM 1612 O O . ASP B 1 46 ? -1.476 21.156 7.18 1 97.5 46 ASP B O 1
ATOM 1616 N N . LEU B 1 47 ? -2.361 19.719 5.703 1 98.25 47 LEU B N 1
ATOM 1617 C CA . LEU B 1 47 ? -1.064 19.312 5.184 1 98.25 47 LEU B CA 1
ATOM 1618 C C . LEU B 1 47 ? -0.343 20.469 4.516 1 98.25 47 LEU B C 1
ATOM 1620 O O . LEU B 1 47 ? 0.86 20.656 4.711 1 98.25 47 LEU B O 1
ATOM 1624 N N . ALA B 1 48 ? -1.058 21.219 3.76 1 98.06 48 ALA B N 1
ATOM 1625 C CA . ALA B 1 48 ? -0.473 22.375 3.094 1 98.06 48 ALA B CA 1
ATOM 1626 C C . ALA B 1 48 ? 0.059 23.391 4.109 1 98.06 48 ALA B C 1
ATOM 1628 O O . ALA B 1 48 ? 1.148 23.938 3.936 1 98.06 48 ALA B O 1
ATOM 1629 N N . GLN B 1 49 ? -0.716 23.609 5.117 1 97 49 GLN B N 1
ATOM 1630 C CA . GLN B 1 49 ? -0.267 24.516 6.176 1 97 49 GLN B CA 1
ATOM 1631 C C . GLN B 1 49 ? 0.981 23.969 6.867 1 97 49 GLN B C 1
ATOM 1633 O O . GLN B 1 49 ? 1.926 24.719 7.129 1 97 49 GLN B O 1
ATOM 1638 N N . HIS B 1 50 ? 1.004 22.656 7.16 1 97.62 50 HIS B N 1
ATOM 1639 C CA . HIS B 1 50 ? 2.154 22 7.77 1 97.62 50 HIS B CA 1
ATOM 1640 C C . HIS B 1 50 ? 3.406 22.188 6.918 1 97.62 50 HIS B C 1
ATOM 1642 O O . HIS B 1 50 ? 4.453 22.594 7.426 1 97.62 50 HIS B O 1
ATOM 1648 N N . ILE B 1 51 ? 3.283 21.938 5.668 1 98.12 51 ILE B N 1
ATOM 1649 C CA . ILE B 1 51 ? 4.395 22.031 4.727 1 98.12 51 ILE B CA 1
ATOM 1650 C C . ILE B 1 51 ? 4.871 23.484 4.648 1 98.12 51 ILE B C 1
ATOM 1652 O O . ILE B 1 51 ? 6.074 23.75 4.656 1 98.12 51 ILE B O 1
ATOM 1656 N N . GLU B 1 52 ? 3.947 24.406 4.602 1 97.62 52 GLU B N 1
ATOM 1657 C CA . GLU B 1 52 ? 4.293 25.828 4.52 1 97.62 52 GLU B CA 1
ATOM 1658 C C . GLU B 1 52 ? 5.102 26.266 5.734 1 97.62 52 GLU B C 1
ATOM 1660 O O . GLU B 1 52 ? 6.102 26.984 5.598 1 97.62 52 GLU B O 1
ATOM 1665 N N . ILE B 1 53 ? 4.691 25.875 6.844 1 97.25 53 ILE B N 1
ATOM 1666 C CA . ILE B 1 53 ? 5.383 26.25 8.078 1 97.25 53 ILE B CA 1
ATOM 1667 C C . ILE B 1 53 ? 6.801 25.688 8.055 1 97.25 53 ILE B C 1
ATOM 1669 O O . ILE B 1 53 ? 7.766 26.391 8.336 1 97.25 53 ILE B O 1
ATOM 1673 N N . GLU B 1 54 ? 6.934 24.453 7.707 1 97.88 54 GLU B N 1
ATOM 1674 C CA . GLU B 1 54 ? 8.266 23.859 7.641 1 97.88 54 GLU B CA 1
ATOM 1675 C C . GLU B 1 54 ? 9.141 24.578 6.617 1 97.88 54 GLU B C 1
ATOM 1677 O O . GLU B 1 54 ? 10.297 24.891 6.898 1 97.88 54 GLU B O 1
ATOM 1682 N N . ASN B 1 55 ? 8.586 24.797 5.461 1 98.25 55 ASN B N 1
ATOM 1683 C CA . ASN B 1 55 ? 9.336 25.359 4.344 1 98.25 55 ASN B CA 1
ATOM 1684 C C . ASN B 1 55 ? 9.805 26.781 4.648 1 98.25 55 ASN B C 1
ATOM 1686 O O . ASN B 1 55 ? 10.898 27.172 4.246 1 98.25 55 ASN B O 1
ATOM 1690 N N . THR B 1 56 ? 9.016 27.531 5.391 1 97.75 56 THR B N 1
ATOM 1691 C CA . THR B 1 56 ? 9.289 28.953 5.5 1 97.75 56 THR B CA 1
ATOM 1692 C C . THR B 1 56 ? 9.883 29.281 6.867 1 97.75 56 THR B C 1
ATOM 1694 O O . THR B 1 56 ? 10.672 30.219 7 1 97.75 56 THR B O 1
ATOM 1697 N N . ARG B 1 57 ? 9.578 28.469 7.855 1 96.94 57 ARG B N 1
ATOM 1698 C CA . ARG B 1 57 ? 9.961 28.859 9.211 1 96.94 57 ARG B CA 1
ATOM 1699 C C . ARG B 1 57 ? 11.023 27.922 9.766 1 96.94 57 ARG B C 1
ATOM 1701 O O . ARG B 1 57 ? 11.719 28.25 10.727 1 96.94 57 ARG B O 1
ATOM 1708 N N . LEU B 1 58 ? 11.227 26.766 9.211 1 97.19 58 LEU B N 1
ATOM 1709 C CA . LEU B 1 58 ? 12.141 25.781 9.797 1 97.19 58 LEU B CA 1
ATOM 1710 C C . LEU B 1 58 ? 13.289 25.469 8.844 1 97.19 58 LEU B C 1
ATOM 1712 O O . LEU B 1 58 ? 14.453 25.641 9.195 1 97.19 58 LEU B O 1
ATOM 1716 N N . LEU B 1 59 ? 13 25.156 7.609 1 98.06 59 LEU B N 1
ATOM 1717 C CA . LEU B 1 59 ? 13.992 24.641 6.676 1 98.06 59 LEU B CA 1
ATOM 1718 C C . LEU B 1 59 ? 15.062 25.672 6.387 1 98.06 59 LEU B C 1
ATOM 1720 O O . LEU B 1 59 ? 16.234 25.328 6.184 1 98.06 59 LEU B O 1
ATOM 1724 N N . PRO B 1 60 ? 14.758 27.031 6.379 1 97.88 60 PRO B N 1
ATOM 1725 C CA . PRO B 1 60 ? 15.805 28.031 6.152 1 97.88 60 PRO B CA 1
ATOM 1726 C C . PRO B 1 60 ? 16.875 28.016 7.238 1 97.88 60 PRO B C 1
ATOM 1728 O O . PRO B 1 60 ? 17.953 28.578 7.055 1 97.88 60 PRO B O 1
ATOM 1731 N N . HIS B 1 61 ? 16.672 27.328 8.344 1 97.19 61 HIS B N 1
ATOM 1732 C CA . HIS B 1 61 ? 17.594 27.359 9.477 1 97.19 61 HIS B CA 1
ATOM 1733 C C . HIS B 1 61 ? 18.359 26.047 9.602 1 97.19 61 HIS B C 1
ATOM 1735 O O . HIS B 1 61 ? 19.047 25.812 10.594 1 97.19 61 HIS B O 1
ATOM 1741 N N . VAL B 1 62 ? 18.203 25.141 8.648 1 96.88 62 VAL B N 1
ATOM 1742 C CA . VAL B 1 62 ? 18.984 23.906 8.641 1 96.88 62 VAL B CA 1
ATOM 1743 C C . VAL B 1 62 ? 20.469 24.25 8.555 1 96.88 62 VAL B C 1
ATOM 1745 O O . VAL B 1 62 ? 20.906 24.953 7.645 1 96.88 62 VAL B O 1
ATOM 1748 N N . PRO B 1 63 ? 21.156 23.844 9.508 1 95.31 63 PRO B N 1
ATOM 1749 C CA . PRO B 1 63 ? 22.578 24.234 9.531 1 95.31 63 PRO B CA 1
ATOM 1750 C C . PRO B 1 63 ? 23.391 23.547 8.445 1 95.31 63 PRO B C 1
ATOM 1752 O O . PRO B 1 63 ? 23 22.484 7.949 1 95.31 63 PRO B O 1
ATOM 1755 N N . PRO B 1 64 ? 24.5 24.297 8.25 1 92.19 64 PRO B N 1
ATOM 1756 C CA . PRO B 1 64 ? 25.438 23.578 7.391 1 92.19 64 PRO B CA 1
ATOM 1757 C C . PRO B 1 64 ? 25.938 22.281 8.008 1 92.19 64 PRO B C 1
ATOM 1759 O O . PRO B 1 64 ? 26.125 22.203 9.227 1 92.19 64 PRO B O 1
ATOM 1762 N N . GLY B 1 65 ? 26.016 21.156 7.34 1 93.44 65 GLY B N 1
ATOM 1763 C CA . GLY B 1 65 ? 26.5 19.875 7.844 1 93.44 65 GLY B CA 1
ATOM 1764 C C . GLY B 1 65 ? 25.375 18.953 8.305 1 93.44 65 GLY B C 1
ATOM 1765 O O . GLY B 1 65 ? 25.641 17.844 8.773 1 93.44 65 GLY B O 1
ATOM 1766 N N . ALA B 1 66 ? 24.219 19.547 8.281 1 95.06 66 ALA B N 1
ATOM 1767 C CA . ALA B 1 66 ? 23.094 18.703 8.641 1 95.06 66 ALA B CA 1
ATOM 1768 C C . ALA B 1 66 ? 23.125 17.391 7.863 1 95.06 66 ALA B C 1
ATOM 1770 O O . ALA B 1 66 ? 23.734 17.297 6.797 1 95.06 66 ALA B O 1
ATOM 1771 N N . ARG B 1 67 ? 22.5 16.344 8.445 1 96.06 67 ARG B N 1
ATOM 1772 C CA . ARG B 1 67 ? 22.453 15.031 7.812 1 96.06 67 ARG B CA 1
ATOM 1773 C C . ARG B 1 67 ? 21.906 15.125 6.395 1 96.06 67 ARG B C 1
ATOM 1775 O O . ARG B 1 67 ? 22.406 14.469 5.48 1 96.06 67 ARG B O 1
ATOM 1782 N N . TRP B 1 68 ? 20.781 15.898 6.23 1 96.81 68 TRP B N 1
ATOM 1783 C CA . TRP B 1 68 ? 20.188 16.188 4.926 1 96.81 68 TRP B CA 1
ATOM 1784 C C . TRP B 1 68 ? 20.047 17.688 4.715 1 96.81 68 TRP B C 1
ATOM 1786 O O . TRP B 1 68 ? 19.672 18.422 5.637 1 96.81 68 TRP B O 1
ATOM 1796 N N . ALA B 1 69 ? 20.312 18.062 3.453 1 96.31 69 ALA B N 1
ATOM 1797 C CA . ALA B 1 69 ? 20.141 19.469 3.078 1 96.31 69 ALA B CA 1
ATOM 1798 C C . ALA B 1 69 ? 18.656 19.828 3.004 1 96.31 69 ALA B C 1
ATOM 1800 O O . ALA B 1 69 ? 17.812 18.969 2.76 1 96.31 69 ALA B O 1
ATOM 1801 N N . ALA B 1 70 ? 18.312 21.094 3.178 1 97.25 70 ALA B N 1
ATOM 1802 C CA . ALA B 1 70 ? 16.938 21.594 3.125 1 97.25 70 ALA B CA 1
ATOM 1803 C C . ALA B 1 70 ? 16.266 21.188 1.815 1 97.25 70 ALA B C 1
ATOM 1805 O O . ALA B 1 70 ? 15.07 20.906 1.789 1 97.25 70 ALA B O 1
ATOM 1806 N N . ARG B 1 71 ? 17.062 21.156 0.78 1 97.31 71 ARG B N 1
ATOM 1807 C CA . ARG B 1 71 ? 16.516 20.875 -0.547 1 97.31 71 ARG B CA 1
ATOM 1808 C C . ARG B 1 71 ? 15.891 19.484 -0.6 1 97.31 71 ARG B C 1
ATOM 1810 O O . ARG B 1 71 ? 14.945 19.266 -1.352 1 97.31 71 ARG B O 1
ATOM 1817 N N . VAL B 1 72 ? 16.375 18.547 0.186 1 97.69 72 VAL B N 1
ATOM 1818 C CA . VAL B 1 72 ? 15.836 17.188 0.214 1 97.69 72 VAL B CA 1
ATOM 1819 C C . VAL B 1 72 ? 14.398 17.219 0.725 1 97.69 72 VAL B C 1
ATOM 1821 O O . VAL B 1 72 ? 13.508 16.609 0.133 1 97.69 72 VAL B O 1
ATOM 1824 N N . TYR B 1 73 ? 14.133 17.984 1.742 1 98.25 73 TYR B N 1
ATOM 1825 C CA . TYR B 1 73 ? 12.797 18.109 2.314 1 98.25 73 TYR B CA 1
ATOM 1826 C C . TYR B 1 73 ? 11.859 18.844 1.364 1 98.25 73 TYR B C 1
ATOM 1828 O O . TYR B 1 73 ? 10.695 18.453 1.21 1 98.25 73 TYR B O 1
ATOM 1836 N N . LEU B 1 74 ? 12.398 19.812 0.719 1 98.5 74 LEU B N 1
ATOM 1837 C CA . LEU B 1 74 ? 11.594 20.594 -0.209 1 98.5 74 LEU B CA 1
ATOM 1838 C C . LEU B 1 74 ? 11.117 19.734 -1.376 1 98.5 74 LEU B C 1
ATOM 1840 O O . LEU B 1 74 ? 9.945 19.812 -1.768 1 98.5 74 LEU B O 1
ATOM 1844 N N . VAL B 1 75 ? 12.016 18.922 -1.88 1 98.44 75 VAL B N 1
ATOM 1845 C CA . VAL B 1 75 ? 11.672 18.047 -2.994 1 98.44 75 VAL B CA 1
ATOM 1846 C C . VAL B 1 75 ? 10.641 17.016 -2.547 1 98.44 75 VAL B C 1
ATOM 1848 O O . VAL B 1 75 ? 9.688 16.719 -3.275 1 98.44 75 VAL B O 1
ATOM 1851 N N . GLU B 1 76 ? 10.828 16.531 -1.356 1 98.5 76 GLU B N 1
ATOM 1852 C CA . GLU B 1 76 ? 9.875 15.57 -0.825 1 98.5 76 GLU B CA 1
ATOM 1853 C C . GLU B 1 76 ? 8.508 16.219 -0.588 1 98.5 76 GLU B C 1
ATOM 1855 O O . GLU B 1 76 ? 7.473 15.602 -0.856 1 98.5 76 GLU B O 1
ATOM 1860 N N . HIS B 1 77 ? 8.508 17.406 -0.064 1 98.88 77 HIS B N 1
ATOM 1861 C CA . HIS B 1 77 ? 7.262 18.141 0.132 1 98.88 77 HIS B CA 1
ATOM 1862 C C . HIS B 1 77 ? 6.527 18.328 -1.189 1 98.88 77 HIS B C 1
ATOM 1864 O O . HIS B 1 77 ? 5.305 18.172 -1.258 1 98.88 77 HIS B O 1
ATOM 1870 N N . ASP B 1 78 ? 7.277 18.656 -2.223 1 98.62 78 ASP B N 1
ATOM 1871 C CA . ASP B 1 78 ? 6.684 18.828 -3.545 1 98.62 78 ASP B CA 1
ATOM 1872 C C . ASP B 1 78 ? 6.047 17.531 -4.035 1 98.62 78 ASP B C 1
ATOM 1874 O O . ASP B 1 78 ? 4.93 17.531 -4.559 1 98.62 78 ASP B O 1
ATOM 1878 N N . ARG B 1 79 ? 6.738 16.469 -3.873 1 98.19 79 ARG B N 1
ATOM 1879 C CA . ARG B 1 79 ? 6.238 15.156 -4.289 1 98.19 79 ARG B CA 1
ATOM 1880 C C . ARG B 1 79 ? 4.984 14.773 -3.514 1 98.19 79 ARG B C 1
ATOM 1882 O O . ARG B 1 79 ? 4.027 14.258 -4.086 1 98.19 79 ARG B O 1
ATOM 1889 N N . ILE B 1 80 ? 4.992 15 -2.234 1 98.81 80 ILE B N 1
ATOM 1890 C CA . ILE B 1 80 ? 3.85 14.695 -1.377 1 98.81 80 ILE B CA 1
ATOM 1891 C C . ILE B 1 80 ? 2.639 15.516 -1.823 1 98.81 80 ILE B C 1
ATOM 1893 O O . ILE B 1 80 ? 1.535 14.977 -1.951 1 98.81 80 ILE B O 1
ATOM 1897 N N . ALA B 1 81 ? 2.846 16.781 -2.086 1 98.69 81 ALA B N 1
ATOM 1898 C CA . ALA B 1 81 ? 1.757 17.656 -2.529 1 98.69 81 ALA B CA 1
ATOM 1899 C C . ALA B 1 81 ? 1.173 17.156 -3.854 1 98.69 81 ALA B C 1
ATOM 1901 O O . ALA B 1 81 ? -0.048 17.141 -4.027 1 98.69 81 ALA B O 1
ATOM 1902 N N . LEU B 1 82 ? 2.068 16.797 -4.734 1 98.44 82 LEU B N 1
ATOM 1903 C CA . LEU B 1 82 ? 1.63 16.297 -6.035 1 98.44 82 LEU B CA 1
ATOM 1904 C C . LEU B 1 82 ? 0.787 15.039 -5.883 1 98.44 82 LEU B C 1
ATOM 1906 O O . LEU B 1 82 ? -0.304 14.945 -6.449 1 98.44 82 LEU B O 1
ATOM 1910 N N . LEU B 1 83 ? 1.249 14.078 -5.133 1 98.56 83 LEU B N 1
ATOM 1911 C CA . LEU B 1 83 ? 0.536 12.828 -4.922 1 98.56 83 LEU B CA 1
ATOM 1912 C C . LEU B 1 83 ? -0.786 13.062 -4.199 1 98.56 83 LEU B C 1
ATOM 1914 O O . LEU B 1 83 ? -1.793 12.43 -4.508 1 98.56 83 LEU B O 1
ATOM 1918 N N . ALA B 1 84 ? -0.807 13.938 -3.223 1 98.81 84 ALA B N 1
ATOM 1919 C CA . ALA B 1 84 ? -2.029 14.281 -2.498 1 98.81 84 ALA B CA 1
ATOM 1920 C C . ALA B 1 84 ? -3.082 14.859 -3.441 1 98.81 84 ALA B C 1
ATOM 1922 O O . ALA B 1 84 ? -4.258 14.5 -3.361 1 98.81 84 ALA B O 1
ATOM 1923 N N . ASP B 1 85 ? -2.645 15.742 -4.332 1 98.81 85 ASP B N 1
ATOM 1924 C CA . ASP B 1 85 ? -3.572 16.359 -5.273 1 98.81 85 ASP B CA 1
ATOM 1925 C C . ASP B 1 85 ? -4.117 15.344 -6.266 1 98.81 85 ASP B C 1
ATOM 1927 O O . ASP B 1 85 ? -5.297 15.383 -6.621 1 98.81 85 ASP B O 1
ATOM 1931 N N . GLU B 1 86 ? -3.277 14.484 -6.723 1 98.69 86 GLU B N 1
ATOM 1932 C CA . GLU B 1 86 ? -3.727 13.422 -7.613 1 98.69 86 GLU B CA 1
ATOM 1933 C C . GLU B 1 86 ? -4.766 12.539 -6.938 1 98.69 86 GLU B C 1
ATOM 1935 O O . GLU B 1 86 ? -5.777 12.18 -7.547 1 98.69 86 GLU B O 1
ATOM 1940 N N . TYR B 1 87 ? -4.508 12.18 -5.746 1 98.88 87 TYR B N 1
ATOM 1941 C CA . TYR B 1 87 ? -5.449 11.359 -4.992 1 98.88 87 TYR B CA 1
ATOM 1942 C C . TYR B 1 87 ? -6.758 12.109 -4.762 1 98.88 87 TYR B C 1
ATOM 1944 O O . TYR B 1 87 ? -7.84 11.531 -4.883 1 98.88 87 TYR B O 1
ATOM 1952 N N . LEU B 1 88 ? -6.656 13.352 -4.402 1 98.88 88 LEU B N 1
ATOM 1953 C CA . LEU B 1 88 ? -7.836 14.18 -4.188 1 98.88 88 LEU B CA 1
ATOM 1954 C C . LEU B 1 88 ? -8.711 14.211 -5.434 1 98.88 88 LEU B C 1
ATOM 1956 O O . LEU B 1 88 ? -9.945 14.148 -5.336 1 98.88 88 LEU B O 1
ATOM 1960 N N . LEU B 1 89 ? -8.07 14.32 -6.57 1 98.75 89 LEU B N 1
ATOM 1961 C CA . LEU B 1 89 ? -8.812 14.328 -7.824 1 98.75 89 LEU B CA 1
ATOM 1962 C C . LEU B 1 89 ? -9.594 13.031 -8.008 1 98.75 89 LEU B C 1
ATOM 1964 O O . LEU B 1 89 ? -10.742 13.047 -8.469 1 98.75 89 LEU B O 1
ATOM 1968 N N . LYS B 1 90 ? -9.016 11.93 -7.668 1 98.62 90 LYS B N 1
ATOM 1969 C CA . LYS B 1 90 ? -9.688 10.641 -7.785 1 98.62 90 LYS B CA 1
ATOM 1970 C C . LYS B 1 90 ? -10.891 10.555 -6.848 1 98.62 90 LYS B C 1
ATOM 1972 O O . LYS B 1 90 ? -11.953 10.07 -7.238 1 98.62 90 LYS B O 1
ATOM 1977 N N . VAL B 1 91 ? -10.703 10.977 -5.617 1 98.81 91 VAL B N 1
ATOM 1978 C CA . VAL B 1 91 ? -11.789 10.945 -4.641 1 98.81 91 VAL B CA 1
ATOM 1979 C C . VAL B 1 91 ? -12.922 11.859 -5.098 1 98.81 91 VAL B C 1
ATOM 1981 O O . VAL B 1 91 ? -14.094 11.492 -5.004 1 98.81 91 VAL B O 1
ATOM 1984 N N . ARG B 1 92 ? -12.555 13.062 -5.574 1 98.75 92 ARG B N 1
ATOM 1985 C CA . ARG B 1 92 ? -13.555 14.008 -6.07 1 98.75 92 ARG B CA 1
ATOM 1986 C C . ARG B 1 92 ? -14.375 13.391 -7.199 1 98.75 92 ARG B C 1
ATOM 1988 O O . ARG B 1 92 ? -15.602 13.547 -7.238 1 98.75 92 ARG B O 1
ATOM 1995 N N . ALA B 1 93 ? -13.703 12.758 -8.102 1 98.5 93 ALA B N 1
ATOM 1996 C CA . ALA B 1 93 ? -14.398 12.117 -9.211 1 98.5 93 ALA B CA 1
ATOM 1997 C C . ALA B 1 93 ? -15.406 11.086 -8.719 1 98.5 93 ALA B C 1
ATOM 1999 O O . ALA B 1 93 ? -16.531 11.008 -9.234 1 98.5 93 ALA B O 1
ATOM 2000 N N . MET B 1 94 ? -14.977 10.336 -7.738 1 98 94 MET B N 1
ATOM 2001 C CA . MET B 1 94 ? -15.867 9.32 -7.188 1 98 94 MET B CA 1
ATOM 2002 C C . MET B 1 94 ? -17.062 9.961 -6.492 1 98 94 MET B C 1
ATOM 2004 O O . MET B 1 94 ? -18.188 9.445 -6.578 1 98 94 MET B O 1
ATOM 2008 N N . ALA B 1 95 ? -16.875 11 -5.777 1 98.5 95 ALA B N 1
ATOM 2009 C CA . ALA B 1 95 ? -17.953 11.703 -5.082 1 98.5 95 ALA B CA 1
ATOM 2010 C C . ALA B 1 95 ? -18.938 12.305 -6.078 1 98.5 95 ALA B C 1
ATOM 2012 O O . ALA B 1 95 ? -20.141 12.312 -5.836 1 98.5 95 ALA B O 1
ATOM 2013 N N . GLN B 1 96 ? -18.406 12.805 -7.152 1 98.31 96 GLN B N 1
ATOM 2014 C CA . GLN B 1 96 ? -19.234 13.453 -8.164 1 98.31 96 GLN B CA 1
ATOM 2015 C C . GLN B 1 96 ? -20.078 12.422 -8.93 1 98.31 96 GLN B C 1
ATOM 2017 O O . GLN B 1 96 ? -21.219 12.695 -9.289 1 98.31 96 GLN B O 1
ATOM 2022 N N . GLN B 1 97 ? -19.484 11.234 -9.18 1 97.88 97 GLN B N 1
ATOM 2023 C CA . GLN B 1 97 ? -20.172 10.141 -9.867 1 97.88 97 GLN B CA 1
ATOM 2024 C C . GLN B 1 97 ? -19.969 8.82 -9.125 1 97.88 97 GLN B C 1
ATOM 2026 O O . GLN B 1 97 ? -19.219 7.961 -9.562 1 97.88 97 GLN B O 1
ATOM 2031 N N . PRO B 1 98 ? -20.719 8.734 -8.141 1 96.44 98 PRO B N 1
ATOM 2032 C CA . PRO B 1 98 ? -20.562 7.512 -7.352 1 96.44 98 PRO B CA 1
ATOM 2033 C C . PRO B 1 98 ? -20.891 6.254 -8.148 1 96.44 98 PRO B C 1
ATOM 2035 O O . PRO B 1 98 ? -21.781 6.266 -8.992 1 96.44 98 PRO B O 1
ATOM 2038 N N . PRO B 1 99 ? -20.031 5.242 -7.922 1 96.62 99 PRO B N 1
ATOM 2039 C CA . PRO B 1 99 ? -20.312 3.982 -8.617 1 96.62 99 PRO B CA 1
ATOM 2040 C C . PRO B 1 99 ? -21.703 3.426 -8.305 1 96.62 99 PRO B C 1
ATOM 2042 O O . PRO B 1 99 ? -22.188 3.584 -7.191 1 96.62 99 PRO B O 1
ATOM 2045 N N . GLN B 1 100 ? -22.219 2.795 -9.336 1 96.19 100 GLN B N 1
ATOM 2046 C CA . GLN B 1 100 ? -23.531 2.17 -9.188 1 96.19 100 GLN B CA 1
ATOM 2047 C C . GLN B 1 100 ? -23.406 0.652 -9.078 1 96.19 100 GLN B C 1
ATOM 2049 O O . GLN B 1 100 ? -22.688 0.022 -9.867 1 96.19 100 GLN B O 1
ATOM 2054 N N . GLY B 1 101 ? -24.062 0.127 -8.141 1 96.38 101 GLY B N 1
ATOM 2055 C CA . GLY B 1 101 ? -24.016 -1.312 -7.938 1 96.38 101 GLY B CA 1
ATOM 2056 C C . GLY B 1 101 ? -22.938 -1.745 -6.969 1 96.38 101 GLY B C 1
ATOM 2057 O O . GLY B 1 101 ? -21.938 -1.043 -6.793 1 96.38 101 GLY B O 1
ATOM 2058 N N . GLU B 1 102 ? -23.188 -2.855 -6.379 1 96.81 102 GLU B N 1
ATOM 2059 C CA . GLU B 1 102 ? -22.312 -3.332 -5.305 1 96.81 102 GLU B CA 1
ATOM 2060 C C . GLU B 1 102 ? -20.922 -3.646 -5.824 1 96.81 102 GLU B C 1
ATOM 2062 O O . GLU B 1 102 ? -19.922 -3.266 -5.203 1 96.81 102 GLU B O 1
ATOM 2067 N N . GLN B 1 103 ? -20.797 -4.289 -6.902 1 96.94 103 GLN B N 1
ATOM 2068 C CA . GLN B 1 103 ? -19.5 -4.66 -7.461 1 96.94 103 GLN B CA 1
ATOM 2069 C C . GLN B 1 103 ? -18.703 -3.426 -7.84 1 96.94 103 GLN B C 1
ATOM 2071 O O . GLN B 1 103 ? -17.5 -3.355 -7.57 1 96.94 103 GLN B O 1
ATOM 2076 N N . ALA B 1 104 ? -19.359 -2.479 -8.43 1 97.69 104 ALA B N 1
ATOM 2077 C CA . ALA B 1 104 ? -18.688 -1.241 -8.82 1 97.69 104 ALA B CA 1
ATOM 2078 C C . ALA B 1 104 ? -18.234 -0.457 -7.598 1 97.69 104 ALA B C 1
ATOM 2080 O O . ALA B 1 104 ? -17.156 0.148 -7.609 1 97.69 104 ALA B O 1
ATOM 2081 N N . ARG B 1 105 ? -19.031 -0.485 -6.613 1 97.88 105 ARG B N 1
ATOM 2082 C CA . ARG B 1 105 ? -18.703 0.192 -5.367 1 97.88 105 ARG B CA 1
ATOM 2083 C C . ARG B 1 105 ? -17.453 -0.42 -4.73 1 97.88 105 ARG B C 1
ATOM 2085 O O . ARG B 1 105 ? -16.547 0.3 -4.328 1 97.88 105 ARG B O 1
ATOM 2092 N N . ARG B 1 106 ? -17.438 -1.74 -4.688 1 98.5 106 ARG B N 1
ATOM 2093 C CA . ARG B 1 106 ? -16.297 -2.434 -4.113 1 98.5 106 ARG B CA 1
ATOM 2094 C C . ARG B 1 106 ? -15.023 -2.137 -4.902 1 98.5 106 ARG B C 1
ATOM 2096 O O . ARG B 1 106 ? -13.961 -1.901 -4.32 1 98.5 106 ARG B O 1
ATOM 2103 N N . ALA B 1 107 ? -15.188 -2.123 -6.184 1 98.5 107 ALA B N 1
ATOM 2104 C CA . ALA B 1 107 ? -14.039 -1.855 -7.047 1 98.5 107 ALA B CA 1
ATOM 2105 C C . ALA B 1 107 ? -13.531 -0.431 -6.852 1 98.5 107 ALA B C 1
ATOM 2107 O O . ALA B 1 107 ? -12.32 -0.198 -6.828 1 98.5 107 ALA B O 1
ATOM 2108 N N . ALA B 1 108 ? -14.422 0.492 -6.723 1 98.5 108 ALA B N 1
ATOM 2109 C CA . ALA B 1 108 ? -14.047 1.889 -6.516 1 98.5 108 ALA B CA 1
ATOM 2110 C C . ALA B 1 108 ? -13.328 2.074 -5.184 1 98.5 108 ALA B C 1
ATOM 2112 O O . ALA B 1 108 ? -12.32 2.775 -5.109 1 98.5 108 ALA B O 1
ATOM 2113 N N . VAL B 1 109 ? -13.844 1.424 -4.172 1 98.75 109 VAL B N 1
ATOM 2114 C CA . VAL B 1 109 ? -13.242 1.5 -2.846 1 98.75 109 VAL B CA 1
ATOM 2115 C C . VAL B 1 109 ? -11.828 0.936 -2.889 1 98.75 109 VAL B C 1
ATOM 2117 O O . VAL B 1 109 ? -10.875 1.582 -2.434 1 98.75 109 VAL B O 1
ATOM 2120 N N . LEU B 1 110 ? -11.688 -0.23 -3.438 1 98.56 110 LEU B N 1
ATOM 2121 C CA . LEU B 1 110 ? -10.375 -0.846 -3.531 1 98.56 110 LEU B CA 1
ATOM 2122 C C . LEU B 1 110 ? -9.414 0.038 -4.32 1 98.56 110 LEU B C 1
ATOM 2124 O O . LEU B 1 110 ? -8.258 0.217 -3.928 1 98.56 110 LEU B O 1
ATOM 2128 N N . GLY B 1 111 ? -9.922 0.595 -5.414 1 98 111 GLY B N 1
ATOM 2129 C CA . GLY B 1 111 ? -9.109 1.479 -6.23 1 98 111 GLY B CA 1
ATOM 2130 C C . GLY B 1 111 ? -8.617 2.701 -5.48 1 98 111 GLY B C 1
ATOM 2131 O O . GLY B 1 111 ? -7.453 3.092 -5.613 1 98 111 GLY B O 1
ATOM 2132 N N . LEU B 1 112 ? -9.484 3.312 -4.73 1 98.56 112 LEU B N 1
ATOM 2133 C CA . LEU B 1 112 ? -9.102 4.5 -3.971 1 98.56 112 LEU B CA 1
ATOM 2134 C C . LEU B 1 112 ? -8.109 4.145 -2.871 1 98.56 112 LEU B C 1
ATOM 2136 O O . LEU B 1 112 ? -7.156 4.891 -2.623 1 98.56 112 LEU B O 1
ATOM 2140 N N . LEU B 1 113 ? -8.312 3.016 -2.211 1 98.25 113 LEU B N 1
ATOM 2141 C CA . LEU B 1 113 ? -7.398 2.605 -1.153 1 98.25 113 LEU B CA 1
ATOM 2142 C C . LEU B 1 113 ? -6.02 2.287 -1.72 1 98.25 113 LEU B C 1
ATOM 2144 O O . LEU B 1 113 ? -5 2.617 -1.109 1 98.25 113 LEU B O 1
ATOM 2148 N N . ASP B 1 114 ? -5.969 1.709 -2.883 1 96.94 114 ASP B N 1
ATOM 2149 C CA . ASP B 1 114 ? -4.699 1.458 -3.559 1 96.94 114 ASP B CA 1
ATOM 2150 C C . ASP B 1 114 ? -3.99 2.766 -3.9 1 96.94 114 ASP B C 1
ATOM 2152 O O . ASP B 1 114 ? -2.779 2.891 -3.713 1 96.94 114 ASP B O 1
ATOM 2156 N N . ALA B 1 115 ? -4.746 3.699 -4.391 1 97.06 115 ALA B N 1
ATOM 2157 C CA . ALA B 1 115 ? -4.176 4.992 -4.758 1 97.06 115 ALA B CA 1
ATOM 2158 C C . ALA B 1 115 ? -3.639 5.723 -3.531 1 97.06 115 ALA B C 1
ATOM 2160 O O . ALA B 1 115 ? -2.619 6.414 -3.611 1 97.06 115 ALA B O 1
ATOM 2161 N N . ALA B 1 116 ? -4.328 5.555 -2.416 1 98.19 116 ALA B N 1
ATOM 2162 C CA . ALA B 1 116 ? -3.914 6.215 -1.18 1 98.19 116 ALA B CA 1
ATOM 2163 C C . ALA B 1 116 ? -2.621 5.609 -0.642 1 98.19 116 ALA B C 1
ATOM 2165 O O . ALA B 1 116 ? -1.867 6.273 0.073 1 98.19 116 ALA B O 1
ATOM 2166 N N . HIS B 1 117 ? -2.404 4.348 -0.923 1 95.44 117 HIS B N 1
ATOM 2167 C CA . HIS B 1 117 ? -1.265 3.637 -0.354 1 95.44 117 HIS B CA 1
ATOM 2168 C C . HIS B 1 117 ? 0.053 4.262 -0.8 1 95.44 117 HIS B C 1
ATOM 2170 O O . HIS B 1 117 ? 0.985 4.391 -0.002 1 95.44 117 HIS B O 1
ATOM 2176 N N . ALA B 1 118 ? 0.168 4.664 -2.062 1 90.69 118 ALA B N 1
ATOM 2177 C CA . ALA B 1 118 ? 1.387 5.305 -2.547 1 90.69 118 ALA B CA 1
ATOM 2178 C C . ALA B 1 118 ? 1.655 6.609 -1.8 1 90.69 118 ALA B C 1
ATOM 2180 O O . ALA B 1 118 ? 2.789 6.879 -1.396 1 90.69 118 ALA B O 1
ATOM 2181 N N . LEU B 1 119 ? 0.647 7.332 -1.633 1 97.69 119 LEU B N 1
ATOM 2182 C CA . LEU B 1 119 ? 0.73 8.586 -0.89 1 97.69 119 LEU B CA 1
ATOM 2183 C C . LEU B 1 119 ? 1.137 8.328 0.558 1 97.69 119 LEU B C 1
ATOM 2185 O O . LEU B 1 119 ? 2.049 8.984 1.073 1 97.69 119 LEU B O 1
ATOM 2189 N N . ARG B 1 120 ? 0.544 7.371 1.203 1 97.88 120 ARG B N 1
ATOM 2190 C CA . ARG B 1 120 ? 0.817 7.062 2.602 1 97.88 120 ARG B CA 1
ATOM 2191 C C . ARG B 1 120 ? 2.26 6.605 2.791 1 97.88 120 ARG B C 1
ATOM 2193 O O . ARG B 1 120 ? 2.904 6.957 3.779 1 97.88 120 ARG B O 1
ATOM 2200 N N . HIS B 1 121 ? 2.734 5.891 1.872 1 95.38 121 HIS B N 1
ATOM 2201 C CA . HIS B 1 121 ? 4.102 5.395 1.953 1 95.38 121 HIS B CA 1
ATOM 2202 C C . HIS B 1 121 ? 5.109 6.535 1.881 1 95.38 121 HIS B C 1
ATOM 2204 O O . HIS B 1 121 ? 6.055 6.586 2.668 1 95.38 121 HIS B O 1
ATOM 2210 N N . VAL B 1 122 ? 4.895 7.434 0.961 1 97.19 122 VAL B N 1
ATOM 2211 C CA . VAL B 1 122 ? 5.797 8.57 0.808 1 97.19 122 VAL B CA 1
ATOM 2212 C C . VAL B 1 122 ? 5.73 9.453 2.049 1 97.19 122 VAL B C 1
ATOM 2214 O O . VAL B 1 122 ? 6.758 9.945 2.525 1 97.19 122 VAL B O 1
ATOM 2217 N N . LEU B 1 123 ? 4.5 9.648 2.58 1 98.25 123 LEU B N 1
ATOM 2218 C CA . LEU B 1 123 ? 4.316 10.422 3.803 1 98.25 123 LEU B CA 1
ATOM 2219 C C . LEU B 1 123 ? 5.09 9.797 4.961 1 98.25 123 LEU B C 1
ATOM 2221 O O . LEU B 1 123 ? 5.789 10.5 5.695 1 98.25 123 LEU B O 1
ATOM 2225 N N . GLU B 1 124 ? 4.969 8.523 5.125 1 96.62 124 GLU B N 1
ATOM 2226 C CA . GLU B 1 124 ? 5.621 7.812 6.223 1 96.62 124 GLU B CA 1
ATOM 2227 C C . GLU B 1 124 ? 7.137 7.961 6.148 1 96.62 124 GLU B C 1
ATOM 2229 O O . GLU B 1 124 ? 7.789 8.25 7.156 1 96.62 124 GLU B O 1
ATOM 2234 N N . HIS B 1 125 ? 7.641 7.789 5.016 1 96.62 125 HIS B N 1
ATOM 2235 C CA . HIS B 1 125 ? 9.078 7.93 4.824 1 96.62 125 HIS B CA 1
ATOM 2236 C C . HIS B 1 125 ? 9.539 9.352 5.113 1 96.62 125 HIS B C 1
ATOM 2238 O O . HIS B 1 125 ? 10.547 9.562 5.785 1 96.62 125 HIS B O 1
ATOM 2244 N N . HIS B 1 126 ? 8.828 10.281 4.641 1 98.06 126 HIS B N 1
ATOM 2245 C CA . HIS B 1 126 ? 9.133 11.688 4.875 1 98.06 126 HIS B CA 1
ATOM 2246 C C . HIS B 1 126 ? 9.117 12.016 6.367 1 98.06 126 HIS B C 1
ATOM 2248 O O . HIS B 1 126 ? 10.047 12.633 6.883 1 98.06 126 HIS B O 1
ATOM 2254 N N . HIS B 1 127 ? 8.062 11.562 7.039 1 96.81 127 HIS B N 1
ATOM 2255 C CA . HIS B 1 127 ? 7.949 11.812 8.477 1 96.81 127 HIS B CA 1
ATOM 2256 C C . HIS B 1 127 ? 9.102 11.172 9.242 1 96.81 127 HIS B C 1
ATOM 2258 O O . HIS B 1 127 ? 9.625 11.758 10.188 1 96.81 127 HIS B O 1
ATOM 2264 N N . GLU B 1 128 ? 9.484 10 8.82 1 95.5 128 GLU B N 1
ATOM 2265 C CA . GLU B 1 128 ? 10.602 9.312 9.469 1 95.5 128 GLU B CA 1
ATOM 2266 C C . GLU B 1 128 ? 11.891 10.109 9.336 1 95.5 128 GLU B C 1
ATOM 2268 O O . GLU B 1 128 ? 12.664 10.227 10.289 1 95.5 128 GLU B O 1
ATOM 2273 N N . ARG B 1 129 ? 12.117 10.617 8.211 1 96 129 ARG B N 1
ATOM 2274 C CA . ARG B 1 129 ? 13.312 11.422 7.98 1 96 129 ARG B CA 1
ATOM 2275 C C . ARG B 1 129 ? 13.328 12.648 8.883 1 96 129 ARG B C 1
ATOM 2277 O O . ARG B 1 129 ? 14.359 12.977 9.469 1 96 129 ARG B O 1
ATOM 2284 N N . GLU B 1 130 ? 12.234 13.289 9.023 1 97.19 130 GLU B N 1
ATOM 2285 C CA . GLU B 1 130 ? 12.141 14.477 9.867 1 97.19 130 GLU B CA 1
ATOM 2286 C C . GLU B 1 130 ? 12.344 14.117 11.336 1 97.19 130 GLU B C 1
ATOM 2288 O O . GLU B 1 130 ? 13.016 14.852 12.07 1 97.19 130 GLU B O 1
ATOM 2293 N N . HIS B 1 131 ? 11.797 13.016 11.711 1 95 131 HIS B N 1
ATOM 2294 C CA . HIS B 1 131 ? 11.922 12.57 13.094 1 95 131 HIS B CA 1
ATOM 2295 C C . HIS B 1 131 ? 13.359 12.18 13.414 1 95 131 HIS B C 1
ATOM 2297 O O . HIS B 1 131 ? 13.844 12.43 14.523 1 95 131 HIS B O 1
ATOM 2303 N N . GLN B 1 132 ? 14.031 11.688 12.43 1 93.38 132 GLN B N 1
ATOM 2304 C CA . GLN B 1 132 ? 15.375 11.172 12.641 1 93.38 132 GLN B CA 1
ATOM 2305 C C . GLN B 1 132 ? 16.406 12.289 12.586 1 93.38 132 GLN B C 1
ATOM 2307 O O . GLN B 1 132 ? 17.469 12.203 13.227 1 93.38 132 GLN B O 1
ATOM 2312 N N . ALA B 1 133 ? 16.125 13.344 11.898 1 94.5 133 ALA B N 1
ATOM 2313 C CA . ALA B 1 133 ? 17.203 14.305 11.672 1 94.5 133 ALA B CA 1
ATOM 2314 C C . ALA B 1 133 ? 16.703 15.734 11.906 1 94.5 133 ALA B C 1
ATOM 2316 O O . ALA B 1 133 ? 17.109 16.391 12.875 1 94.5 133 ALA B O 1
ATOM 2317 N N . LEU B 1 134 ? 15.75 16.203 11.172 1 94.5 134 LEU B N 1
ATOM 2318 C CA . LEU B 1 134 ? 15.336 17.609 11.188 1 94.5 134 LEU B CA 1
ATOM 2319 C C . LEU B 1 134 ? 14.938 18.047 12.594 1 94.5 134 LEU B C 1
ATOM 2321 O O . LEU B 1 134 ? 15.344 19.109 13.055 1 94.5 134 LEU B O 1
ATOM 2325 N N . ALA B 1 135 ? 14.203 17.234 13.242 1 93.25 135 ALA B N 1
ATOM 2326 C CA . ALA B 1 135 ? 13.703 17.547 14.578 1 93.25 135 ALA B CA 1
ATOM 2327 C C . ALA B 1 135 ? 14.859 17.719 15.562 1 93.25 135 ALA B C 1
ATOM 2329 O O . ALA B 1 135 ? 14.727 18.453 16.547 1 93.25 135 ALA B O 1
ATOM 2330 N N . HIS B 1 136 ? 15.992 17.109 15.289 1 93.06 136 HIS B N 1
ATOM 2331 C CA . HIS B 1 136 ? 17.125 17.141 16.219 1 93.06 136 HIS B CA 1
ATOM 2332 C C . HIS B 1 136 ? 18.141 18.219 15.828 1 93.06 136 HIS B C 1
ATOM 2334 O O . HIS B 1 136 ? 18.969 18.609 16.641 1 93.06 136 HIS B O 1
ATOM 2340 N N . GLU B 1 137 ? 18.031 18.672 14.68 1 93.62 137 GLU B N 1
ATOM 2341 C CA . GLU B 1 137 ? 19.047 19.578 14.172 1 93.62 137 GLU B CA 1
ATOM 2342 C C . GLU B 1 137 ? 18.625 21.031 14.32 1 93.62 137 GLU B C 1
ATOM 2344 O O . GLU B 1 137 ? 19.438 21.938 14.172 1 93.62 137 GLU B O 1
ATOM 2349 N N . LEU B 1 138 ? 17.344 21.219 14.555 1 93.94 138 LEU B N 1
ATOM 2350 C CA . LEU B 1 138 ? 16.828 22.562 14.758 1 93.94 138 LEU B CA 1
ATOM 2351 C C . LEU B 1 138 ? 16.672 22.859 16.25 1 93.94 138 LEU B C 1
ATOM 2353 O O . LEU B 1 138 ? 16.234 22 17.016 1 93.94 138 LEU B O 1
ATOM 2357 N N . PRO B 1 139 ? 17.031 24.094 16.703 1 92.5 139 PRO B N 1
ATOM 2358 C CA . PRO B 1 139 ? 16.828 24.453 18.109 1 92.5 139 PRO B CA 1
ATOM 2359 C C . PRO B 1 139 ? 15.367 24.312 18.547 1 92.5 139 PRO B C 1
ATOM 2361 O O . PRO B 1 139 ? 14.453 24.625 17.781 1 92.5 139 PRO B O 1
ATOM 2364 N N . GLU B 1 140 ? 15.172 23.844 19.688 1 90.69 140 GLU B N 1
ATOM 2365 C CA . GLU B 1 140 ? 13.828 23.641 20.234 1 90.69 140 GLU B CA 1
ATOM 2366 C C . GLU B 1 140 ? 13.039 24.938 20.266 1 90.69 140 GLU B C 1
ATOM 2368 O O . GLU B 1 140 ? 11.828 24.938 20.016 1 90.69 140 GLU B O 1
ATOM 2373 N N . SER B 1 141 ? 13.719 25.938 20.562 1 92 141 SER B N 1
ATOM 2374 C CA . SER B 1 141 ? 13.055 27.234 20.641 1 92 141 SER B CA 1
ATOM 2375 C C . SER B 1 141 ? 12.523 27.656 19.266 1 92 141 SER B C 1
ATOM 2377 O O . SER B 1 141 ? 11.445 28.25 19.172 1 92 141 SER B O 1
ATOM 2379 N N . LEU B 1 142 ? 13.242 27.375 18.25 1 94 142 LEU B N 1
ATOM 2380 C CA . LEU B 1 142 ? 12.82 27.672 16.891 1 94 142 LEU B CA 1
ATOM 2381 C C . LEU B 1 142 ? 11.594 26.859 16.5 1 94 142 LEU B C 1
ATOM 2383 O O . LEU B 1 142 ? 10.648 27.375 15.906 1 94 142 LEU B O 1
ATOM 2387 N N . GLN B 1 143 ? 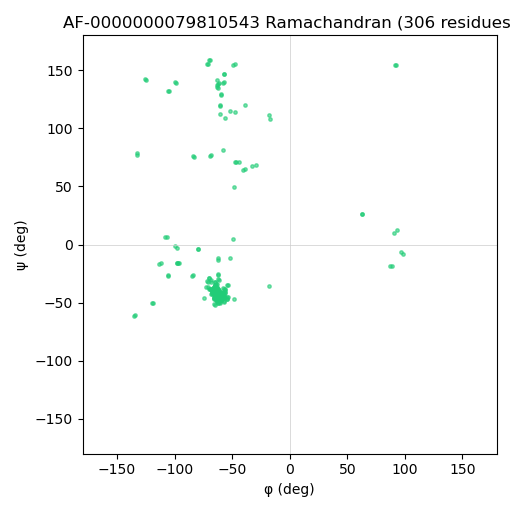11.602 25.609 16.844 1 92.81 143 GLN B N 1
ATOM 2388 C CA . GLN B 1 143 ? 10.469 24.719 16.578 1 92.81 143 GLN B CA 1
ATOM 2389 C C . GLN B 1 143 ? 9.219 25.188 17.328 1 92.81 143 GLN B C 1
ATOM 2391 O O . GLN B 1 143 ? 8.125 25.234 16.75 1 92.81 143 GLN B O 1
ATOM 2396 N N . ALA B 1 144 ? 9.336 25.5 18.547 1 91.19 144 ALA B N 1
ATOM 2397 C CA . ALA B 1 144 ? 8.219 25.984 19.359 1 91.19 144 ALA B CA 1
ATOM 2398 C C . ALA B 1 144 ? 7.602 27.234 18.734 1 91.19 144 ALA B C 1
ATOM 2400 O O . ALA B 1 144 ? 6.379 27.375 18.688 1 91.19 144 ALA B O 1
ATOM 2401 N N . ALA B 1 145 ? 8.422 28.109 18.281 1 93.06 145 ALA B N 1
ATOM 2402 C CA . ALA B 1 145 ? 7.949 29.344 17.672 1 93.06 145 ALA B CA 1
ATOM 2403 C C . ALA B 1 145 ? 7.227 29.078 16.359 1 93.06 145 ALA B C 1
ATOM 2405 O O . ALA B 1 145 ? 6.199 29.688 16.062 1 93.06 145 ALA B O 1
ATOM 2406 N N . ALA B 1 146 ? 7.773 28.203 15.578 1 93.5 146 ALA B N 1
ATOM 2407 C CA . ALA B 1 146 ? 7.223 27.906 14.258 1 93.5 146 ALA B CA 1
ATOM 2408 C C . ALA B 1 146 ? 5.824 27.297 14.375 1 93.5 146 ALA B C 1
ATOM 2410 O O . ALA B 1 146 ? 4.945 27.609 13.57 1 93.5 146 ALA B O 1
ATOM 2411 N N . TRP B 1 147 ? 5.629 26.484 15.391 1 91.06 147 TRP B N 1
ATOM 2412 C CA . TRP B 1 147 ? 4.379 25.734 15.5 1 91.06 147 TRP B CA 1
ATOM 2413 C C . TRP B 1 147 ? 3.408 26.438 16.438 1 91.06 147 TRP B C 1
ATOM 2415 O O . TRP B 1 147 ? 2.293 25.953 16.656 1 91.06 147 TRP B O 1
ATOM 2425 N N . ASN B 1 148 ? 3.908 27.484 16.969 1 84.69 148 ASN B N 1
ATOM 2426 C CA . ASN B 1 148 ? 3.061 28.25 17.891 1 84.69 148 ASN B CA 1
ATOM 2427 C C . ASN B 1 148 ? 1.795 28.75 17.188 1 84.69 148 ASN B C 1
ATOM 2429 O O . ASN B 1 148 ? 1.866 29.359 16.125 1 84.69 148 ASN B O 1
ATOM 2433 N N . GLY B 1 149 ? 0.6 28.531 17.75 1 76.94 149 GLY B N 1
ATOM 2434 C CA . GLY B 1 149 ? -0.673 29 17.234 1 76.94 149 GLY B CA 1
ATOM 2435 C C . GLY B 1 149 ? -1.295 28.047 16.219 1 76.94 149 GLY B C 1
ATOM 2436 O O . GLY B 1 149 ? -2.393 28.297 15.719 1 76.94 149 GLY B O 1
ATOM 2437 N N . VAL B 1 150 ? -0.442 27.234 15.742 1 71.81 150 VAL B N 1
ATOM 2438 C CA . VAL B 1 150 ? -1.017 26.266 14.812 1 71.81 150 VAL B CA 1
ATOM 2439 C C . VAL B 1 150 ? -1.924 25.297 15.57 1 71.81 150 VAL B C 1
ATOM 2441 O O . VAL B 1 150 ? -1.47 24.594 16.469 1 71.81 150 VAL B O 1
ATOM 2444 N N . GLU B 1 151 ? -3.283 25.906 15.93 1 58.84 151 GLU B N 1
ATOM 2445 C CA . GLU B 1 151 ? -4.262 25.109 16.672 1 58.84 151 GLU B CA 1
ATOM 2446 C C . GLU B 1 151 ? -4.695 23.875 15.859 1 58.84 151 GLU B C 1
ATOM 2448 O O . GLU B 1 151 ? -4.758 23.938 14.633 1 58.84 151 GLU B O 1
ATOM 2453 N N . PRO B 1 152 ? -4.773 22.797 16.547 1 47.16 152 PRO B N 1
ATOM 2454 C CA . PRO B 1 152 ? -5.426 21.594 16.062 1 47.16 152 PRO B CA 1
ATOM 2455 C C . PRO B 1 152 ? -6.879 21.812 15.641 1 47.16 152 PRO B C 1
ATOM 2457 O O . PRO B 1 152 ? -7.613 22.531 16.328 1 47.16 152 PRO B O 1
ATOM 2460 N N . GLY B 1 153 ? -7.309 21.797 14.367 1 47.69 153 GLY B N 1
ATOM 2461 C CA . GLY B 1 153 ? -8.695 21.75 13.938 1 47.69 153 GLY B CA 1
ATOM 2462 C C . GLY B 1 153 ? -9.281 23.141 13.688 1 47.69 153 GLY B C 1
ATOM 2463 O O . GLY B 1 153 ? -10.508 23.312 13.719 1 47.69 153 GLY B O 1
ATOM 2464 N N . GLY B 1 154 ? -8.539 24.109 13.625 1 39.59 154 GLY B N 1
ATOM 2465 C CA . GLY B 1 154 ? -9.188 25.406 13.555 1 39.59 154 GLY B CA 1
ATOM 2466 C C . GLY B 1 154 ? -10.227 25.5 12.461 1 39.59 154 GLY B C 1
ATOM 2467 O O . GLY B 1 154 ? -10.828 26.547 12.258 1 39.59 154 GLY B O 1
ATOM 2468 N N . ALA B 1 155 ? -10.453 24.609 11.438 1 35.81 155 ALA B N 1
ATOM 2469 C CA . ALA B 1 155 ? -11.664 25.109 10.781 1 35.81 155 ALA B CA 1
ATOM 2470 C C . ALA B 1 155 ? -12.891 24.875 11.664 1 35.81 155 ALA B C 1
ATOM 2472 O O . ALA B 1 155 ? -12.922 23.938 12.469 1 35.81 155 ALA B O 1
#

Radius of gyration: 23.8 Å; Cα contacts (8 Å, |Δi|>4): 242; chains: 2; bounding box: 50×59×73 Å

Foldseek 3Di:
DPVPVPPQLLVVLLVLLVVLLVVLLVCLVVLVLVVSLVSLVVSLVSLVLVLVLCLPQQLVPQDDPFPDHSVVLVVLSVVLNVLSVVLSVLSVVCVVPPDDDDVRSVVSSVVSVVSVVVSVVSSVVSSVVCVVTSSVRTDSVSSCVSCPPVDDPPD/DPVVVQDQLLVVLLVLLVVLLVVLLVCLVVLVLVVSLVSLVVSLVSLVLVLVLCLPQQLVPQDDPFPDHSVVLVVLSVVLNVLSVVLSVLSVVCVVPPDDDDVRSVVSSVVSVVSVVVSVVSSVVSSVVCSVTSSVRTDSVSSCVSCPPVDRPPD

Secondary structure (DSSP, 8-state):
--------HHHHHHHHHHHHHHHHHHHHHTT-HHHHHHHHHHHHHHHHHHHHHIIIIIGGGPPTT-SS-HHHHHHHHHHHHHHHHHHHHHHHHHHHS---SHHHHHHHHHHHHHHHHHHHHHHHHHHHHIIIIIHHHS-HHHHHHHHTT--TT--/--------HHHHHHHHHHHHHHHHHHHHHTT-HHHHHHHHHHHHHHHHHHHHHIIIIIGGGPPTT-SS-HHHHHHHHHHHHHHHHHHHHHHHHHHHS---SHHHHHHHHHHHHHHHHHHHHHHHHHHHHIIIIIHHHS-HHHHHHHHTT--TT--

Sequence (310 aa):
MQVSSSPPFFEHQHERLEAQLHAHLLDVVGADFDSALQRLQRWRADLAQHIEIENTRLLPHVPPGARWAARVYLVEHDRIALLADEYLLKVRAMAQQPPQGEQARRAAVLGLLDAAHALRHVLEHHHEREHQALAHELPESLQAAAWNGVEPGGAMQVSSSPPFFEHQHERLEAQLHAHLLDVVGADFDSALQRLQRWRADLAQHIEIENTRLLPHVPPGARWAARVYLVEHDRIALLADEYLLKVRAMAQQPPQGEQARRAAVLGLLDAAHALRHVLEHHHEREHQALAHELPESLQAAAWNGVEPGGA

Nearest PDB structures (foldseek):
  3jbi-assembly1_V  TM=8.075E-01  e=1.961E+00  Gallus gallus
  1l7c-assembly1_A  TM=6.357E-01  e=8.782E-01  Mus musculus
  4dzu-assembly1_A  TM=4.790E-01  e=5.423E-01  synthetic construct
  3jbi-assembly1_V  TM=8.074E-01  e=2.418E+00  Gallus gallus
  4dzu-assembly1_A  TM=5.012E-01  e=5.477E-01  synthetic construct

pLDDT: mean 92.03, std 15.43, range [24.69, 98.88]

Organism: NCBI:txid164759

Solvent-accessible surface area (backbone atoms only — not comparable to full-atom values): 17168 Å² total; per-residue (Å²): 129,82,73,72,76,64,79,54,73,62,57,56,53,48,51,53,53,50,51,40,50,49,54,21,50,41,26,34,58,66,65,36,36,60,62,18,40,56,37,43,52,51,38,51,52,53,49,51,52,54,51,48,43,40,62,70,60,44,40,79,61,58,50,90,84,47,95,67,60,52,64,58,55,52,53,49,49,51,52,50,51,52,44,50,50,54,47,49,51,54,42,48,51,39,44,75,56,60,62,72,58,70,67,44,39,32,51,50,34,52,50,51,53,56,55,46,45,61,44,50,52,54,49,50,53,51,51,49,50,36,67,72,39,55,64,71,67,44,60,65,69,56,52,52,59,58,51,55,82,68,62,87,68,77,123,126,80,75,69,76,68,77,59,62,66,56,53,54,49,51,51,53,52,51,40,50,48,53,20,50,41,26,35,59,67,65,36,36,60,63,18,38,53,39,42,52,52,42,51,53,51,48,50,52,53,50,49,43,40,62,69,61,44,41,80,61,59,50,89,84,47,95,66,61,52,64,59,55,52,54,48,50,52,50,50,52,52,44,49,52,54,47,47,52,54,44,47,50,38,43,75,53,60,62,72,57,71,67,43,38,31,50,49,34,53,51,51,54,57,55,46,46,60,45,51,51,53,50,52,53,53,52,48,51,36,67,72,39,54,64,72,64,44,58,66,69,55,52,52,59,57,52,54,81,69,59,86,68,75,120